Protein AF-A0AAJ0CDI3-F1 (afdb_monomer_lite)

Organism: NCBI:txid1105319

pLDDT: mean 79.25, std 22.56, range [26.0, 98.56]

Sequence (289 aa):
MAADKLDGICSMIQAVSGLSTPFSYRFEGTEKDTNLFARIIRGKLQPWRVWENDHHVAFLTPFANTPGFTVLVPRKHLSSDIFSIDQGPFAELMEAAHHVAGLLKRAFQTSQCGMIFEGFEIDYAHIKLIPIHSEEHTGDSNLSAGVRIKIAATFEETYQGYVTSLDGPLFKDFESLTRATRNIRRTYPAKSVKPPRSWTSPSSHALSVLQEPWYRHLFVVQDALFHISVTFFHRQLDYKHCFVPMTTDAVSSPMGLGSDCWNIAAKHTTRARISSRGHPSATLFIRVS

InterPro domains:
  IPR001310 Histidine triad (HIT) protein [PTHR46648] (22-143)
  IPR011146 HIT-like domain [PF01230] (50-116)
  IPR011146 HIT-like domain [PS51084] (36-143)
  IPR036265 HIT-like superfamily [G3DSA:3.30.428.10] (30-159)
  IPR036265 HIT-like superfamily [SSF54197] (32-136)

Structure (mmCIF, N/CA/C/O backbone):
data_AF-A0AAJ0CDI3-F1
#
_entry.id   AF-A0AAJ0CDI3-F1
#
loop_
_atom_site.group_PDB
_atom_site.id
_atom_site.type_symbol
_atom_site.label_atom_id
_atom_site.label_alt_id
_atom_site.label_comp_id
_atom_site.label_asym_id
_atom_site.label_entity_id
_atom_site.label_seq_id
_atom_site.pdbx_PDB_ins_code
_atom_site.Cartn_x
_atom_site.Cartn_y
_atom_site.Cartn_z
_atom_site.occupancy
_atom_site.B_iso_or_equiv
_atom_site.auth_seq_id
_atom_site.auth_comp_id
_atom_site.auth_asym_id
_atom_site.auth_atom_id
_atom_site.pdbx_PDB_model_num
ATOM 1 N N . MET A 1 1 ? -6.645 14.762 17.772 1.00 55.97 1 MET A N 1
ATOM 2 C CA . MET A 1 1 ? -8.066 14.340 17.741 1.00 55.97 1 MET A CA 1
ATOM 3 C C . MET A 1 1 ? -8.457 13.941 19.163 1.00 55.97 1 MET A C 1
ATOM 5 O O . MET A 1 1 ? -7.608 13.367 19.829 1.00 55.97 1 MET A O 1
ATOM 9 N N . ALA A 1 2 ? -9.650 14.283 19.666 1.00 66.31 2 ALA A N 1
ATOM 10 C CA . ALA A 1 2 ? -10.088 13.820 20.993 1.00 66.31 2 ALA A CA 1
ATOM 11 C C . ALA A 1 2 ? -10.256 12.286 21.001 1.00 66.31 2 ALA A C 1
ATOM 13 O O . ALA A 1 2 ? -10.671 11.734 19.980 1.00 66.31 2 ALA A O 1
ATOM 14 N N . ALA A 1 3 ? -9.936 11.614 22.114 1.00 63.41 3 ALA A N 1
ATOM 15 C CA . ALA A 1 3 ? -9.965 10.148 22.225 1.00 63.41 3 ALA A CA 1
ATOM 16 C C . ALA A 1 3 ? -11.341 9.550 21.869 1.00 63.41 3 ALA A C 1
ATOM 18 O O . ALA A 1 3 ? -11.409 8.618 21.073 1.00 63.41 3 ALA A O 1
ATOM 19 N N . ASP A 1 4 ? -12.429 10.184 22.319 1.00 65.56 4 ASP A N 1
ATOM 20 C CA . ASP A 1 4 ? -13.811 9.747 22.052 1.00 65.56 4 ASP A CA 1
ATOM 21 C C . ASP A 1 4 ? -14.138 9.663 20.552 1.00 65.56 4 ASP A C 1
ATOM 23 O O . ASP A 1 4 ? -14.892 8.804 20.094 1.00 65.56 4 ASP A O 1
ATOM 27 N N . LYS A 1 5 ? -13.526 10.540 19.745 1.00 84.94 5 LYS A N 1
ATOM 28 C CA . LYS A 1 5 ? -13.708 10.538 18.289 1.00 84.94 5 LYS A CA 1
ATOM 29 C C . LYS A 1 5 ? -12.994 9.351 17.632 1.00 84.94 5 LYS A C 1
ATOM 31 O O . LYS A 1 5 ? -13.445 8.878 16.592 1.00 84.94 5 LYS A O 1
ATOM 36 N N . LEU A 1 6 ? -11.904 8.864 18.226 1.00 89.00 6 LEU A N 1
ATOM 37 C CA . LEU A 1 6 ? -11.142 7.727 17.713 1.00 89.00 6 LEU A CA 1
ATOM 38 C C . LEU A 1 6 ? -11.856 6.398 17.995 1.00 89.00 6 LEU A C 1
ATOM 40 O O . LEU A 1 6 ? -11.922 5.552 17.105 1.00 89.00 6 LEU A O 1
ATOM 44 N N . ASP A 1 7 ? -12.462 6.250 19.176 1.00 91.38 7 ASP A N 1
ATOM 45 C CA . ASP A 1 7 ? -13.247 5.062 19.543 1.00 91.38 7 ASP A CA 1
ATOM 46 C C . ASP A 1 7 ? -14.496 4.902 18.663 1.00 91.38 7 ASP A C 1
ATOM 48 O O . ASP A 1 7 ? -14.793 3.798 18.193 1.00 91.38 7 ASP A O 1
ATOM 52 N N . GLY A 1 8 ? -15.185 6.008 18.359 1.00 93.62 8 GLY A N 1
ATOM 53 C CA . GLY A 1 8 ? -16.314 6.009 17.425 1.00 93.62 8 GLY A CA 1
ATOM 54 C C . GLY A 1 8 ? -15.911 5.577 16.011 1.00 93.62 8 GLY A C 1
ATOM 55 O O . GLY A 1 8 ? -16.569 4.728 15.409 1.00 93.62 8 GLY A O 1
ATOM 56 N N . ILE A 1 9 ? -14.788 6.096 15.501 1.00 94.69 9 ILE A N 1
ATOM 57 C CA . ILE A 1 9 ? -14.251 5.693 14.192 1.00 94.69 9 ILE A CA 1
ATOM 58 C C . ILE A 1 9 ? -13.838 4.214 14.197 1.00 94.69 9 ILE A C 1
ATOM 60 O O . ILE A 1 9 ? -14.138 3.492 13.247 1.00 94.69 9 ILE A O 1
ATOM 64 N N . CYS A 1 10 ? -13.173 3.755 15.259 1.00 95.19 10 CYS A N 1
ATOM 65 C CA . CYS A 1 10 ? -12.767 2.361 15.411 1.00 95.19 10 CYS A CA 1
ATOM 66 C C . CYS A 1 10 ? -13.983 1.428 15.336 1.00 95.19 10 CYS A C 1
ATOM 68 O O . CYS A 1 10 ? -14.010 0.517 14.509 1.00 95.19 10 CYS A O 1
ATOM 70 N N . SER A 1 11 ? -15.022 1.729 16.120 1.00 95.25 11 SER A N 1
ATOM 71 C CA . SER A 1 11 ? -16.267 0.953 16.174 1.00 95.25 11 SER A CA 1
ATOM 72 C C . SER A 1 11 ? -16.975 0.907 14.817 1.00 95.25 11 SER A C 1
ATOM 74 O O . SER A 1 11 ? -17.450 -0.143 14.388 1.00 95.25 11 SER A O 1
ATOM 76 N N . MET A 1 12 ? -16.999 2.032 14.098 1.00 95.62 12 MET A N 1
ATOM 77 C CA . MET A 1 12 ? -17.578 2.116 12.758 1.00 95.62 12 MET A CA 1
ATOM 78 C C . MET A 1 12 ? -16.848 1.213 11.752 1.00 95.62 12 MET A C 1
ATOM 80 O O . MET A 1 12 ? -17.493 0.493 10.992 1.00 95.62 12 MET A O 1
ATOM 84 N N . ILE A 1 13 ? -15.510 1.217 11.744 1.00 96.94 13 ILE A N 1
ATOM 85 C CA . ILE A 1 13 ? -14.739 0.364 10.825 1.00 96.94 13 ILE A CA 1
ATOM 86 C C . ILE A 1 13 ? -14.874 -1.114 11.225 1.00 96.94 13 ILE A C 1
ATOM 88 O O . ILE A 1 13 ? -15.034 -1.961 10.347 1.00 96.94 13 ILE A O 1
ATOM 92 N N . GLN A 1 14 ? -14.873 -1.424 12.527 1.00 97.00 14 GLN A N 1
ATOM 93 C CA . GLN A 1 14 ? -15.101 -2.778 13.048 1.00 97.00 14 GLN A CA 1
ATOM 94 C C . GLN A 1 14 ? -16.460 -3.347 12.619 1.00 97.00 14 GLN A C 1
ATOM 96 O O . GLN A 1 14 ? -16.540 -4.503 12.208 1.00 97.00 14 GLN A O 1
ATOM 101 N N . ALA A 1 15 ? -17.517 -2.528 12.628 1.00 96.69 15 ALA A N 1
ATOM 102 C CA . ALA A 1 15 ? -18.840 -2.941 12.159 1.00 96.69 15 ALA A CA 1
ATOM 103 C C . ALA A 1 15 ? -18.832 -3.371 10.679 1.00 96.69 15 ALA A C 1
ATOM 105 O O . ALA A 1 15 ? -19.545 -4.295 10.296 1.00 96.69 15 ALA A O 1
ATOM 106 N N . VAL A 1 16 ? -17.997 -2.737 9.849 1.00 96.38 16 VAL A N 1
ATOM 107 C CA . VAL A 1 16 ? -17.838 -3.082 8.426 1.00 96.38 16 VAL A CA 1
ATOM 108 C C . VAL A 1 16 ? -16.896 -4.270 8.215 1.00 96.38 16 VAL A C 1
ATOM 110 O O . VAL A 1 16 ? -17.068 -5.021 7.253 1.00 96.38 16 VAL A O 1
ATOM 113 N N . SER A 1 17 ? -15.889 -4.439 9.074 1.00 94.12 17 SER A N 1
ATOM 114 C CA . SER A 1 17 ? -14.945 -5.560 8.999 1.00 94.12 17 SER A CA 1
ATOM 115 C C . SER A 1 17 ? -15.473 -6.850 9.608 1.00 94.12 17 SER A C 1
ATOM 117 O O . SER A 1 17 ? -14.938 -7.914 9.306 1.00 94.12 17 SER A O 1
ATOM 119 N N . GLY A 1 18 ? -16.518 -6.766 10.432 1.00 94.44 18 GLY A N 1
ATOM 120 C CA . GLY A 1 18 ? -17.017 -7.893 11.213 1.00 94.44 18 GLY A CA 1
ATOM 121 C C . GLY A 1 18 ? -16.077 -8.288 12.354 1.00 94.44 18 GLY A C 1
ATOM 122 O O . GLY A 1 18 ? -16.240 -9.364 12.923 1.00 94.44 18 GLY A O 1
ATOM 123 N N . LEU A 1 19 ? -15.086 -7.451 12.686 1.00 94.62 19 LEU A N 1
ATOM 124 C CA . LEU A 1 19 ? -14.159 -7.723 13.776 1.00 94.62 19 LEU A CA 1
ATOM 125 C C . LEU A 1 19 ? -14.851 -7.495 15.125 1.00 94.62 19 LEU A C 1
ATOM 127 O O . LEU A 1 19 ? -15.259 -6.379 15.443 1.00 94.62 19 LEU A O 1
ATOM 131 N N . SER A 1 20 ? -14.907 -8.539 15.948 1.00 90.88 20 SER A N 1
ATOM 132 C CA . SER A 1 20 ? -15.379 -8.483 17.332 1.00 90.88 20 SER A CA 1
ATOM 133 C C . SER A 1 20 ? -14.329 -9.034 18.293 1.00 90.88 20 SER A C 1
ATOM 135 O O . SER A 1 20 ? -13.388 -9.717 17.892 1.00 90.88 20 SER A O 1
ATOM 137 N N . THR A 1 21 ? -14.482 -8.750 19.583 1.00 86.62 21 THR A N 1
ATOM 138 C CA . THR A 1 21 ? -13.639 -9.341 20.627 1.00 86.62 21 THR A CA 1
ATOM 139 C C . THR A 1 21 ? -13.975 -10.829 20.838 1.00 86.62 21 THR A C 1
ATOM 141 O O . THR A 1 21 ? -15.118 -11.232 20.606 1.00 86.62 21 THR A O 1
ATOM 144 N N . PRO A 1 22 ? -13.013 -11.660 21.293 1.00 90.38 22 PRO A N 1
ATOM 145 C CA . PRO A 1 22 ? -11.630 -11.319 21.649 1.00 90.38 22 PRO A CA 1
ATOM 146 C C . PRO A 1 22 ? -10.698 -11.181 20.432 1.00 90.38 22 PRO A C 1
ATOM 148 O O . PRO A 1 22 ? -10.812 -11.927 19.467 1.00 90.38 22 PRO A O 1
ATOM 151 N N . PHE A 1 23 ? -9.735 -10.257 20.504 1.00 93.12 23 PHE A N 1
ATOM 152 C CA . PHE A 1 23 ? -8.702 -10.095 19.472 1.00 93.12 23 PHE A CA 1
ATOM 153 C C . PHE A 1 23 ? -7.575 -11.122 19.627 1.00 93.12 23 PHE A C 1
ATOM 155 O O . PHE A 1 23 ? -7.203 -11.493 20.744 1.00 93.12 23 PHE A O 1
ATOM 162 N N . SER A 1 24 ? -6.950 -11.511 18.515 1.00 93.69 24 SER A N 1
ATOM 163 C CA . SER A 1 24 ? -5.740 -12.330 18.545 1.00 93.69 24 SER A CA 1
ATOM 164 C C . SER A 1 24 ? -4.502 -11.476 18.821 1.00 93.69 24 SER A C 1
ATOM 166 O O . SER A 1 24 ? -4.034 -10.712 17.967 1.00 93.69 24 SER A O 1
ATOM 168 N N . TYR A 1 25 ? -3.902 -11.658 19.996 1.00 94.69 25 TYR A N 1
ATOM 169 C CA . TYR A 1 25 ? -2.642 -11.013 20.389 1.00 94.69 25 TYR A CA 1
ATOM 170 C C . TYR A 1 25 ? -1.389 -11.820 20.006 1.00 94.69 25 TYR A C 1
ATOM 172 O O . TYR A 1 25 ? -0.296 -11.580 20.525 1.00 94.69 25 TYR A O 1
ATOM 180 N N . ARG A 1 26 ? -1.538 -12.784 19.084 1.00 95.56 26 ARG A N 1
ATOM 181 C CA . ARG A 1 26 ? -0.431 -13.579 18.542 1.00 95.56 26 ARG A CA 1
ATOM 182 C C . ARG A 1 26 ? 0.586 -12.676 17.842 1.00 95.56 26 ARG A C 1
ATOM 184 O O . ARG A 1 26 ? 0.236 -11.943 16.916 1.00 95.56 26 ARG A O 1
ATOM 191 N N . PHE A 1 27 ? 1.839 -12.793 18.262 1.00 96.50 27 PHE A N 1
ATOM 192 C CA . PHE A 1 27 ? 3.003 -12.139 17.676 1.00 96.50 27 PHE A CA 1
ATOM 193 C C . PHE A 1 27 ? 3.993 -13.210 17.214 1.00 96.50 27 PHE A C 1
ATOM 195 O O . PHE A 1 27 ? 4.259 -14.154 17.953 1.00 96.50 27 PHE A O 1
ATOM 202 N N . GLU A 1 28 ? 4.530 -13.070 16.005 1.00 94.69 28 GLU A N 1
ATOM 203 C CA . GLU A 1 28 ? 5.383 -14.078 15.353 1.00 94.69 28 GLU A CA 1
ATOM 204 C C . GLU A 1 28 ? 6.859 -13.660 15.339 1.00 94.69 28 GLU A C 1
ATOM 206 O O . GLU A 1 28 ? 7.583 -13.853 14.364 1.00 94.69 28 GLU A O 1
ATOM 211 N N . GLY A 1 29 ? 7.307 -13.036 16.422 1.00 89.88 29 GLY A N 1
ATOM 212 C CA . GLY A 1 29 ? 8.697 -12.647 16.629 1.00 89.88 29 GLY A CA 1
ATOM 213 C C . GLY A 1 29 ? 9.187 -13.048 18.015 1.00 89.88 29 GLY A C 1
ATOM 214 O O . GLY A 1 29 ? 8.563 -13.838 18.720 1.00 89.88 29 GLY A O 1
ATOM 215 N N . THR A 1 30 ? 10.313 -12.480 18.435 1.00 89.69 30 THR A N 1
ATOM 216 C CA . THR A 1 30 ? 10.876 -12.773 19.756 1.00 89.69 30 THR A CA 1
ATOM 217 C C . THR A 1 30 ? 10.062 -12.093 20.864 1.00 89.69 30 THR A C 1
ATOM 219 O O . THR A 1 30 ? 9.678 -10.928 20.762 1.00 89.69 30 THR A O 1
ATOM 222 N N . GLU A 1 31 ? 9.813 -12.782 21.979 1.00 86.94 31 GLU A N 1
ATOM 223 C CA . GLU A 1 31 ? 9.048 -12.200 23.100 1.00 86.94 31 GLU A CA 1
ATOM 224 C C . GLU A 1 31 ? 9.711 -10.953 23.710 1.00 86.94 31 GLU A C 1
ATOM 226 O O . GLU A 1 31 ? 9.033 -10.085 24.268 1.00 86.94 31 GLU A O 1
ATOM 231 N N . LYS A 1 32 ? 11.039 -10.857 23.568 1.00 91.88 32 LYS A N 1
ATOM 232 C CA . LYS A 1 32 ? 11.874 -9.745 24.039 1.00 91.88 32 LYS A CA 1
ATOM 233 C C . LYS A 1 32 ? 11.846 -8.521 23.124 1.00 91.88 32 LYS A C 1
ATOM 235 O O . LYS A 1 32 ? 12.394 -7.495 23.509 1.00 91.88 32 LYS A O 1
ATOM 240 N N . ASP A 1 33 ? 11.233 -8.610 21.947 1.00 94.31 33 ASP A N 1
ATOM 241 C CA . ASP A 1 33 ? 11.145 -7.488 21.019 1.00 94.31 33 ASP A CA 1
ATOM 242 C C . ASP A 1 33 ? 10.416 -6.303 21.672 1.00 94.31 33 ASP A C 1
ATOM 244 O O . ASP A 1 33 ? 9.243 -6.411 22.037 1.00 94.31 33 ASP A O 1
ATOM 248 N N . THR A 1 34 ? 11.105 -5.177 21.842 1.00 94.94 34 THR A N 1
ATOM 249 C CA . THR A 1 34 ? 10.582 -3.964 22.484 1.00 94.94 34 THR A CA 1
ATOM 250 C C . THR A 1 34 ? 9.967 -2.968 21.498 1.00 94.94 34 THR A C 1
ATOM 252 O O . THR A 1 34 ? 9.451 -1.939 21.946 1.00 94.94 34 THR A O 1
ATOM 255 N N . ASN A 1 35 ? 9.957 -3.277 20.194 1.00 96.31 35 ASN A N 1
ATOM 256 C CA . ASN A 1 35 ? 9.405 -2.424 19.145 1.00 96.31 35 ASN A CA 1
ATOM 257 C C . ASN A 1 35 ? 7.943 -2.029 19.437 1.00 96.31 35 ASN A C 1
ATOM 259 O O . ASN A 1 35 ? 7.156 -2.806 19.999 1.00 96.31 35 ASN A O 1
ATOM 263 N N . LEU A 1 36 ? 7.577 -0.802 19.054 1.00 95.12 36 LEU A N 1
ATOM 264 C CA . LEU A 1 36 ? 6.247 -0.239 19.279 1.00 95.12 36 LEU A CA 1
ATOM 265 C C . LEU A 1 36 ? 5.136 -1.143 18.723 1.00 95.12 36 LEU A C 1
ATOM 267 O O . LEU A 1 36 ? 4.199 -1.473 19.454 1.00 95.12 36 LEU A O 1
ATOM 271 N N . PHE A 1 37 ? 5.252 -1.594 17.471 1.00 96.06 37 PHE A N 1
ATOM 272 C CA . PHE A 1 37 ? 4.224 -2.427 16.844 1.00 96.06 37 PHE A CA 1
ATOM 273 C C . PHE A 1 37 ? 4.181 -3.827 17.447 1.00 96.06 37 PHE A C 1
ATOM 275 O O . PHE A 1 37 ? 3.093 -4.327 17.721 1.00 96.06 37 PHE A O 1
ATOM 282 N N . ALA A 1 38 ? 5.326 -4.416 17.802 1.00 96.75 38 ALA A N 1
ATOM 283 C CA . ALA A 1 38 ? 5.354 -5.683 18.535 1.00 96.75 38 ALA A CA 1
ATOM 284 C C . ALA A 1 38 ? 4.594 -5.590 19.875 1.00 96.75 38 ALA A C 1
ATOM 286 O O . ALA A 1 38 ? 3.879 -6.509 20.282 1.00 96.75 38 ALA A O 1
ATOM 287 N N . ARG A 1 39 ? 4.717 -4.467 20.598 1.00 96.38 39 ARG A N 1
ATOM 288 C CA . ARG A 1 39 ? 3.958 -4.212 21.838 1.00 96.38 39 ARG A CA 1
ATOM 289 C C . ARG A 1 39 ? 2.458 -4.035 21.582 1.00 96.38 39 ARG A C 1
ATOM 291 O O . ARG A 1 39 ? 1.678 -4.576 22.363 1.00 96.38 39 ARG A O 1
ATOM 298 N N . ILE A 1 40 ? 2.067 -3.351 20.506 1.00 95.62 40 ILE A N 1
ATOM 299 C CA . ILE A 1 40 ? 0.660 -3.196 20.091 1.00 95.62 40 ILE A CA 1
ATOM 300 C C . ILE A 1 40 ? 0.049 -4.551 19.700 1.00 95.62 40 ILE A C 1
ATOM 302 O O . ILE A 1 40 ? -1.029 -4.900 20.179 1.00 95.62 40 ILE A O 1
ATOM 306 N N . ILE A 1 41 ? 0.751 -5.358 18.896 1.00 96.69 41 ILE A N 1
ATOM 307 C CA . ILE A 1 41 ? 0.283 -6.680 18.448 1.00 96.69 41 ILE A CA 1
ATOM 308 C C . ILE A 1 41 ? 0.035 -7.605 19.642 1.00 96.69 41 ILE A C 1
ATOM 310 O O . ILE A 1 41 ? -0.975 -8.302 19.651 1.00 96.69 41 ILE A O 1
ATOM 314 N N . ARG A 1 42 ? 0.895 -7.556 20.670 1.00 95.81 42 ARG A N 1
ATOM 315 C CA . ARG A 1 42 ? 0.756 -8.332 21.919 1.00 95.81 42 ARG A CA 1
ATOM 316 C C . ARG A 1 42 ? -0.227 -7.738 22.935 1.00 95.81 42 ARG A C 1
ATOM 318 O O . ARG A 1 42 ? -0.323 -8.257 24.041 1.00 95.81 42 ARG A O 1
ATOM 325 N N . GLY A 1 43 ? -0.895 -6.627 22.621 1.00 93.62 43 GLY A N 1
ATOM 326 C CA . GLY A 1 43 ? -1.860 -5.995 23.528 1.00 93.62 43 GLY A CA 1
ATOM 327 C C . GLY A 1 43 ? -1.242 -5.296 24.744 1.00 93.62 43 GLY A C 1
ATOM 328 O O . GLY A 1 43 ? -1.955 -4.973 25.686 1.00 93.62 43 GLY A O 1
ATOM 329 N N . LYS A 1 44 ? 0.074 -5.026 24.739 1.00 93.06 44 LYS A N 1
ATOM 330 C CA . LYS A 1 44 ? 0.752 -4.261 25.809 1.00 93.06 44 LYS A CA 1
ATOM 331 C C . LYS A 1 44 ? 0.458 -2.756 25.744 1.00 93.06 44 LYS A C 1
ATOM 333 O O . LYS A 1 44 ? 0.815 -2.021 26.658 1.00 93.06 44 LYS A O 1
ATOM 338 N N . LEU A 1 45 ? -0.106 -2.296 24.631 1.00 90.44 45 LEU A N 1
ATOM 339 C CA . LEU A 1 45 ? -0.555 -0.930 24.380 1.00 90.44 45 LEU A CA 1
ATOM 340 C C . LEU A 1 45 ? -1.963 -1.008 23.792 1.00 90.44 45 LEU A C 1
ATOM 342 O O . LEU A 1 45 ? -2.254 -1.970 23.079 1.00 90.44 45 LEU A O 1
ATOM 346 N N . GLN A 1 46 ? -2.809 -0.017 24.083 1.00 83.69 46 GLN A N 1
ATOM 347 C CA . GLN A 1 46 ? -4.190 0.029 23.598 1.00 83.69 46 GLN A CA 1
ATOM 348 C C . GLN A 1 46 ? -4.215 0.003 22.061 1.00 83.69 46 GLN A C 1
ATOM 350 O O . GLN A 1 46 ? -3.703 0.932 21.432 1.00 83.69 46 GLN A O 1
ATOM 355 N N . PRO A 1 47 ? -4.793 -1.040 21.440 1.00 79.00 47 PRO A N 1
ATOM 356 C CA . PRO A 1 47 ? -4.906 -1.096 19.998 1.00 79.00 47 PRO A CA 1
ATOM 357 C C . PRO A 1 47 ? -6.312 -0.657 19.580 1.00 79.00 47 PRO A C 1
ATOM 359 O O . PRO A 1 47 ? -7.287 -1.354 19.861 1.00 79.00 47 PRO A O 1
ATOM 362 N N . TRP A 1 48 ? -6.431 0.440 18.828 1.00 94.12 48 TRP A N 1
ATOM 363 C CA . TRP A 1 48 ? -7.644 0.735 18.048 1.00 94.12 48 TRP A CA 1
ATOM 364 C C . TRP A 1 48 ? -7.708 -0.183 16.823 1.00 94.12 48 TRP A C 1
ATOM 366 O O . TRP A 1 48 ? -7.592 0.264 15.683 1.00 94.12 48 TRP A O 1
ATOM 376 N N . ARG A 1 49 ? -7.769 -1.495 17.072 1.00 95.81 49 ARG A N 1
ATOM 377 C CA . ARG A 1 49 ? -7.698 -2.540 16.050 1.00 95.81 49 ARG A CA 1
ATOM 378 C C . ARG A 1 49 ? -8.979 -2.544 15.230 1.00 95.81 49 ARG A C 1
ATOM 380 O O . ARG A 1 49 ? -10.062 -2.642 15.789 1.00 95.81 49 ARG A O 1
ATOM 387 N N . VAL A 1 50 ? -8.852 -2.473 13.913 1.00 97.50 50 VAL A N 1
ATOM 388 C CA . VAL A 1 50 ? -9.997 -2.392 12.991 1.00 97.50 50 VAL A CA 1
ATOM 389 C C . VAL A 1 50 ? -10.153 -3.638 12.128 1.00 97.50 50 VAL A C 1
ATOM 391 O O . VAL A 1 50 ? -11.247 -3.918 11.639 1.00 97.50 50 VAL A O 1
ATOM 394 N N . TRP A 1 51 ? -9.073 -4.397 11.952 1.00 98.25 51 TRP A N 1
ATOM 395 C CA . TRP A 1 51 ? -9.063 -5.648 11.204 1.00 98.25 51 TRP A CA 1
ATOM 396 C C 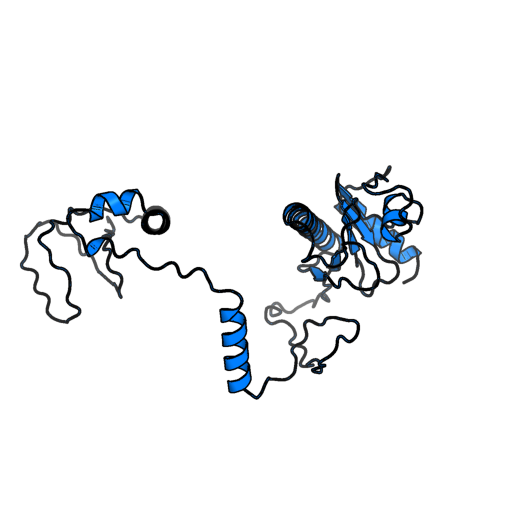. TRP A 1 51 ? -7.859 -6.505 11.613 1.00 98.25 51 TRP A C 1
ATOM 398 O O . TRP A 1 51 ? -6.816 -5.980 12.013 1.00 98.25 51 TRP A O 1
ATOM 408 N N . GLU A 1 52 ? -7.990 -7.822 11.502 1.00 97.62 52 GLU A N 1
ATOM 409 C CA . GLU A 1 52 ? -6.891 -8.770 11.662 1.00 97.62 52 GLU A CA 1
ATOM 410 C C . GLU A 1 52 ? -7.122 -10.022 10.816 1.00 97.62 52 GLU A C 1
ATOM 412 O O . GLU A 1 52 ? -8.256 -10.371 10.495 1.00 97.62 52 GLU A O 1
ATOM 417 N N . ASN A 1 53 ? -6.032 -10.718 10.512 1.00 96.69 53 ASN A N 1
ATOM 418 C CA . ASN A 1 53 ? -6.058 -12.107 10.072 1.00 96.69 53 ASN A CA 1
ATOM 419 C C . ASN A 1 53 ? -4.924 -12.890 10.762 1.00 96.69 53 ASN A C 1
ATOM 421 O O . ASN A 1 53 ? -4.321 -12.415 11.738 1.00 96.69 53 ASN A O 1
ATOM 425 N N . ASP A 1 54 ? -4.625 -14.086 10.257 1.00 95.88 54 ASP A N 1
ATOM 426 C CA . ASP A 1 54 ? -3.600 -14.971 10.819 1.00 95.88 54 ASP A CA 1
ATOM 427 C C . ASP A 1 54 ? -2.191 -14.370 10.809 1.00 95.88 54 ASP A C 1
ATOM 429 O O . ASP A 1 54 ? -1.404 -14.682 11.700 1.00 95.88 54 ASP A O 1
ATOM 433 N N . HIS A 1 55 ? -1.893 -13.461 9.874 1.00 97.31 55 HIS A N 1
ATOM 434 C CA . HIS A 1 55 ? -0.545 -12.930 9.642 1.00 97.31 55 HIS A CA 1
ATOM 435 C C . HIS A 1 55 ? -0.426 -11.411 9.801 1.00 97.31 55 HIS A C 1
ATOM 437 O O . HIS A 1 55 ? 0.688 -10.907 9.889 1.00 97.31 55 HIS A O 1
ATOM 443 N N . HIS A 1 56 ? -1.532 -10.671 9.882 1.00 98.38 56 HIS A N 1
ATOM 444 C CA . HIS A 1 56 ? -1.550 -9.211 9.824 1.00 98.38 56 HIS A CA 1
ATOM 445 C C . HIS A 1 56 ? -2.553 -8.598 10.800 1.00 98.38 56 HIS A C 1
ATOM 447 O O . HIS A 1 56 ? -3.548 -9.210 11.195 1.00 98.38 56 HIS A O 1
ATOM 453 N N . VAL A 1 57 ? -2.285 -7.348 11.170 1.00 98.19 57 VAL A N 1
ATOM 454 C CA . VAL A 1 57 ? -3.121 -6.539 12.055 1.00 98.19 57 VAL A CA 1
ATOM 455 C C . VAL A 1 57 ? -3.204 -5.119 11.506 1.00 98.19 57 VAL A C 1
ATOM 457 O O . VAL A 1 57 ? -2.181 -4.520 11.186 1.00 98.19 57 VAL A O 1
ATOM 460 N N . ALA A 1 58 ? -4.410 -4.556 11.455 1.00 98.25 58 ALA A N 1
ATOM 461 C CA . ALA A 1 58 ? -4.644 -3.154 11.130 1.00 98.25 58 ALA A CA 1
ATOM 462 C C . ALA A 1 58 ? -5.249 -2.409 12.326 1.00 98.25 58 ALA A C 1
ATOM 464 O O . ALA A 1 58 ? -6.189 -2.892 12.964 1.00 98.25 58 ALA A O 1
ATOM 465 N N . PHE A 1 59 ? -4.732 -1.220 12.625 1.00 97.50 59 PHE A N 1
ATOM 466 C CA . PHE A 1 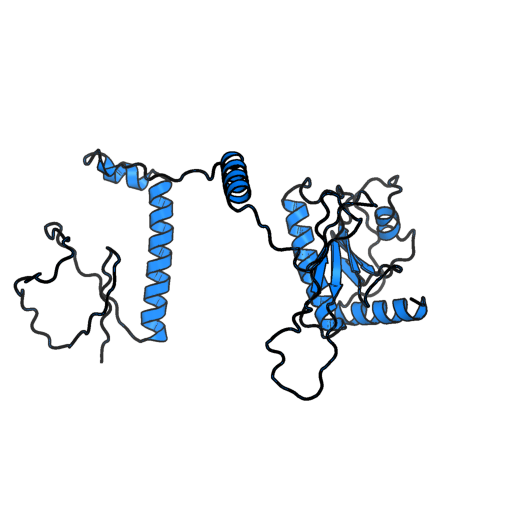59 ? -5.202 -0.381 13.728 1.00 97.50 59 PHE A CA 1
ATOM 467 C C . PHE A 1 59 ? -5.106 1.112 13.399 1.00 97.50 59 PHE A C 1
ATOM 469 O O . PHE A 1 59 ? -4.306 1.530 12.565 1.00 97.50 59 PHE A O 1
ATOM 476 N N . LEU A 1 60 ? -5.918 1.929 14.065 1.00 96.56 60 LEU A N 1
ATOM 477 C CA . LEU A 1 60 ? -5.871 3.383 13.921 1.00 96.56 60 LEU A CA 1
ATOM 478 C C . LEU A 1 60 ? -4.691 3.979 14.691 1.00 96.56 60 LEU A C 1
ATOM 480 O O . LEU A 1 60 ? -4.337 3.517 15.777 1.00 96.56 60 LEU A O 1
ATOM 484 N N . THR A 1 61 ? -4.117 5.048 14.141 1.00 91.50 61 THR A N 1
ATOM 485 C CA . THR A 1 61 ? -3.119 5.868 14.838 1.00 91.50 61 THR A CA 1
ATOM 486 C C . THR A 1 61 ? -3.786 7.057 15.542 1.00 91.50 61 THR A C 1
ATOM 488 O O . THR A 1 61 ? -4.645 7.713 14.947 1.00 91.50 61 THR A O 1
ATOM 491 N N . PRO A 1 62 ? -3.387 7.407 16.781 1.00 89.81 62 PRO A N 1
ATOM 492 C CA . PRO A 1 62 ? -3.864 8.624 17.440 1.00 89.81 62 PRO A CA 1
ATOM 493 C C . PRO A 1 62 ? -3.310 9.911 16.798 1.00 89.81 62 PRO A C 1
ATOM 495 O O . PRO A 1 62 ? -3.867 10.990 17.000 1.00 89.81 62 PRO A O 1
ATOM 498 N N . PHE A 1 63 ? -2.251 9.803 15.988 1.00 87.56 63 PHE A N 1
ATOM 499 C CA . PHE A 1 63 ? -1.610 10.911 15.268 1.00 87.56 63 PHE A CA 1
ATOM 500 C C . PHE A 1 63 ? -2.126 11.050 13.825 1.00 87.56 63 PHE A C 1
ATOM 502 O O . PHE A 1 63 ? -1.400 11.452 12.920 1.00 87.56 63 PHE A O 1
ATOM 509 N N . ALA A 1 64 ? -3.384 10.673 13.588 1.00 87.81 64 ALA A N 1
ATOM 510 C CA . ALA A 1 64 ? -4.002 10.697 12.269 1.00 87.81 64 ALA A CA 1
ATOM 511 C C . ALA A 1 64 ? -4.173 12.130 11.735 1.00 87.81 64 ALA A C 1
ATOM 513 O O . ALA A 1 64 ? -4.790 12.972 12.391 1.00 87.81 64 ALA A O 1
ATOM 514 N N . ASN A 1 65 ? -3.712 12.381 10.505 1.00 87.56 65 ASN A N 1
ATOM 515 C CA . ASN A 1 65 ? -4.005 13.626 9.781 1.00 87.56 65 ASN A CA 1
ATOM 516 C C . ASN A 1 65 ? -5.403 13.626 9.124 1.00 87.56 65 ASN A C 1
ATOM 518 O O . ASN A 1 65 ? -5.895 14.677 8.729 1.00 87.56 65 ASN A O 1
ATOM 522 N N . THR A 1 66 ? -6.044 12.457 9.031 1.00 90.06 66 THR A N 1
ATOM 523 C CA . THR A 1 66 ? -7.305 12.230 8.317 1.00 90.06 66 THR A CA 1
ATOM 524 C C . THR A 1 66 ? -8.134 11.169 9.056 1.00 90.06 66 THR A C 1
ATOM 526 O O . THR A 1 66 ? -7.553 10.202 9.558 1.00 90.06 66 THR A O 1
ATOM 529 N N . PRO A 1 67 ? -9.476 11.282 9.144 1.00 93.25 67 PRO A N 1
ATOM 530 C CA . PRO A 1 67 ? -10.310 10.222 9.712 1.00 93.25 67 PRO A CA 1
ATOM 531 C C . PRO A 1 67 ? -10.076 8.874 9.018 1.00 93.25 67 PRO A C 1
ATOM 533 O O . PRO A 1 67 ? -10.067 8.794 7.790 1.00 93.25 67 PRO A O 1
ATOM 536 N N . GLY A 1 68 ? -9.878 7.816 9.808 1.00 94.94 68 GLY A N 1
ATOM 537 C CA . GLY A 1 68 ? -9.635 6.468 9.287 1.00 94.94 68 GLY A CA 1
ATOM 538 C C . GLY A 1 68 ? -8.194 6.167 8.883 1.00 94.94 68 GLY A C 1
ATOM 539 O O . GLY A 1 68 ? -7.952 5.098 8.324 1.00 94.94 68 GLY A O 1
ATOM 540 N N . PHE A 1 69 ? -7.240 7.061 9.170 1.00 96.38 69 PHE A N 1
ATOM 541 C CA . PHE A 1 69 ? -5.818 6.762 9.001 1.00 96.38 69 PHE A CA 1
ATOM 542 C C . PHE A 1 69 ? -5.465 5.482 9.766 1.00 96.38 69 PHE A C 1
ATOM 544 O O . PHE A 1 69 ? -5.476 5.441 11.000 1.00 96.38 69 PHE A O 1
ATOM 551 N N . THR A 1 70 ? -5.119 4.449 9.007 1.00 97.69 70 THR A N 1
ATOM 552 C CA . THR A 1 70 ? -4.895 3.099 9.514 1.00 97.69 70 THR A CA 1
ATOM 553 C C . THR A 1 70 ? -3.463 2.670 9.241 1.00 97.69 70 THR A C 1
ATOM 555 O O . THR A 1 70 ? -2.937 2.879 8.149 1.00 97.69 70 THR A O 1
ATOM 558 N N . VAL A 1 71 ? -2.837 2.053 10.237 1.00 97.25 71 VAL A N 1
ATOM 559 C CA . VAL A 1 71 ? -1.534 1.402 10.126 1.00 97.25 71 VAL A CA 1
ATOM 560 C C . VAL A 1 71 ? -1.769 -0.104 10.045 1.00 97.25 71 VAL A C 1
ATOM 562 O O . VAL A 1 71 ? -2.386 -0.687 10.937 1.00 97.25 71 VAL A O 1
ATOM 565 N N . LEU A 1 72 ? -1.307 -0.723 8.962 1.00 98.25 72 LEU A N 1
ATOM 566 C CA . LEU A 1 72 ? -1.337 -2.168 8.742 1.00 98.25 72 LEU A CA 1
ATOM 567 C C . LEU A 1 72 ? 0.076 -2.728 8.903 1.00 98.25 72 LEU A C 1
ATOM 569 O O . LEU A 1 72 ? 1.012 -2.229 8.280 1.00 98.25 72 LEU A O 1
ATOM 573 N N . VAL A 1 73 ? 0.215 -3.771 9.717 1.00 97.81 73 VAL A N 1
ATOM 574 C CA . VAL A 1 73 ? 1.494 -4.420 10.026 1.00 97.81 73 VAL A CA 1
ATOM 575 C C . VAL A 1 73 ? 1.373 -5.946 9.931 1.00 97.81 73 VAL A C 1
ATOM 577 O O . VAL A 1 73 ? 0.305 -6.489 10.239 1.00 97.81 73 VAL A O 1
ATOM 580 N N . PRO A 1 74 ? 2.442 -6.665 9.548 1.00 97.88 74 PRO A N 1
ATOM 581 C CA . PRO A 1 74 ? 2.537 -8.100 9.776 1.00 97.88 74 PRO A CA 1
ATOM 582 C C . PRO A 1 74 ? 2.630 -8.401 11.280 1.00 97.88 74 PRO A C 1
ATOM 584 O O . PRO A 1 74 ? 2.985 -7.549 12.088 1.00 97.88 74 PRO A O 1
ATOM 587 N N . ARG A 1 75 ? 2.312 -9.634 11.676 1.00 97.75 75 ARG A N 1
ATOM 588 C CA . ARG A 1 75 ? 2.506 -10.140 13.047 1.00 97.75 75 ARG A CA 1
ATOM 589 C C . ARG A 1 75 ? 3.955 -10.513 13.324 1.00 97.75 75 ARG A C 1
ATOM 591 O O . ARG A 1 75 ? 4.354 -10.581 14.487 1.00 97.75 75 ARG A O 1
ATOM 598 N N . LYS A 1 76 ? 4.721 -10.782 12.270 1.00 97.06 76 LYS A N 1
ATOM 599 C CA . LYS A 1 76 ? 6.161 -11.021 12.307 1.00 97.06 76 LYS A CA 1
ATOM 600 C C . LYS A 1 76 ? 6.897 -9.699 12.143 1.00 97.06 76 LYS A C 1
ATOM 602 O O . LYS A 1 76 ? 6.567 -8.915 11.262 1.00 97.06 76 LYS A O 1
ATOM 607 N N . HIS A 1 77 ? 7.933 -9.484 12.947 1.00 97.25 77 HIS A N 1
ATOM 608 C CA . HIS A 1 77 ? 8.828 -8.347 12.755 1.00 97.25 77 HIS A CA 1
ATOM 609 C C . HIS A 1 77 ? 9.629 -8.529 11.458 1.00 97.25 77 HIS A C 1
ATOM 611 O O . HIS A 1 77 ? 10.440 -9.450 11.348 1.00 97.25 77 HIS A O 1
ATOM 617 N N . LEU A 1 78 ? 9.385 -7.651 10.489 1.00 96.69 78 LEU A N 1
ATOM 618 C CA . LEU A 1 78 ? 10.123 -7.527 9.230 1.00 96.69 78 LEU A CA 1
ATOM 619 C C . LEU A 1 78 ? 10.700 -6.109 9.131 1.00 96.69 78 LEU A C 1
ATOM 621 O O . LEU A 1 78 ? 10.166 -5.214 9.779 1.00 96.69 78 LEU A O 1
ATOM 625 N N . SER A 1 79 ? 11.750 -5.899 8.334 1.00 96.38 79 SER A N 1
ATOM 626 C CA . SER A 1 79 ? 12.387 -4.578 8.195 1.00 96.38 79 SER A CA 1
ATOM 627 C C . SER A 1 79 ? 11.409 -3.506 7.695 1.00 96.38 79 SER A C 1
ATOM 629 O O . SER A 1 79 ? 10.505 -3.806 6.911 1.00 96.38 79 SER A O 1
ATOM 631 N N . SER A 1 80 ? 11.593 -2.254 8.126 1.00 95.69 80 SER A N 1
ATOM 632 C CA . SER A 1 80 ? 10.843 -1.117 7.573 1.00 95.69 80 SER A CA 1
ATOM 633 C C . SER A 1 80 ? 11.178 -0.806 6.115 1.00 95.69 80 SER A C 1
ATOM 635 O O . SER A 1 80 ? 10.343 -0.213 5.428 1.00 95.69 80 SER A O 1
ATOM 637 N N . ASP A 1 81 ? 12.344 -1.233 5.616 1.00 95.75 81 ASP A N 1
ATOM 638 C CA . ASP A 1 81 ? 12.642 -1.204 4.185 1.00 95.75 81 ASP A CA 1
ATOM 639 C C . ASP A 1 81 ? 11.867 -2.322 3.477 1.00 95.75 81 ASP A C 1
ATOM 641 O O . ASP A 1 81 ? 12.334 -3.455 3.323 1.00 95.75 81 ASP A O 1
ATOM 645 N N . ILE A 1 82 ? 10.652 -1.990 3.039 1.00 94.69 82 ILE A N 1
ATOM 646 C CA . ILE A 1 82 ? 9.724 -2.951 2.443 1.00 94.69 82 ILE A CA 1
ATOM 647 C C . ILE A 1 82 ? 10.224 -3.557 1.125 1.00 94.69 82 ILE A C 1
ATOM 649 O O . ILE A 1 82 ? 9.721 -4.588 0.689 1.00 94.69 82 ILE A O 1
ATOM 653 N N . PHE A 1 83 ? 11.202 -2.943 0.463 1.00 94.06 83 PHE A N 1
ATOM 654 C CA . PHE A 1 83 ? 11.756 -3.494 -0.773 1.00 94.06 83 PHE A CA 1
ATOM 655 C C . PHE A 1 83 ? 12.920 -4.456 -0.511 1.00 94.06 83 PHE A C 1
ATOM 657 O O . PHE A 1 83 ? 13.365 -5.134 -1.436 1.00 94.06 83 PHE A O 1
ATOM 664 N N . SER A 1 84 ? 13.379 -4.551 0.742 1.00 94.75 84 SER A N 1
ATOM 665 C CA . SER A 1 84 ? 14.405 -5.501 1.183 1.00 94.75 84 SER A CA 1
ATOM 666 C C . SER A 1 84 ? 13.846 -6.831 1.704 1.00 94.75 84 SER A C 1
ATOM 668 O O . SER A 1 84 ? 14.604 -7.789 1.853 1.00 94.75 84 SER A O 1
ATOM 670 N N . ILE A 1 85 ? 12.540 -6.908 1.989 1.00 96.06 85 ILE A N 1
ATOM 671 C CA . ILE A 1 85 ? 11.907 -8.129 2.507 1.00 96.06 85 ILE A CA 1
ATOM 672 C C . ILE A 1 85 ? 11.643 -9.154 1.392 1.00 96.06 85 ILE A C 1
ATOM 674 O O . ILE A 1 85 ? 11.586 -8.825 0.207 1.00 96.06 85 ILE A O 1
ATOM 678 N N . ASP A 1 86 ? 11.441 -10.413 1.783 1.00 97.19 86 ASP A N 1
ATOM 679 C CA . ASP A 1 86 ? 11.158 -11.504 0.848 1.00 97.19 86 ASP A CA 1
ATOM 680 C C . ASP A 1 86 ? 9.850 -11.286 0.057 1.00 97.19 86 ASP A C 1
ATOM 682 O O . ASP A 1 86 ? 8.862 -10.752 0.569 1.00 97.19 86 ASP A O 1
ATOM 686 N N . GLN A 1 87 ? 9.807 -11.789 -1.184 1.00 95.50 87 GLN A N 1
ATOM 687 C CA . GLN A 1 87 ? 8.666 -11.606 -2.098 1.00 95.50 87 GLN A CA 1
ATOM 688 C C . GLN A 1 87 ? 7.337 -12.160 -1.561 1.00 95.50 87 GLN A C 1
ATOM 690 O O . GLN A 1 87 ? 6.292 -11.568 -1.816 1.00 95.50 87 GLN A O 1
ATOM 695 N N . GLY A 1 88 ? 7.367 -13.284 -0.837 1.00 97.56 88 GLY A N 1
ATOM 696 C CA . GLY A 1 88 ? 6.165 -13.900 -0.260 1.00 97.56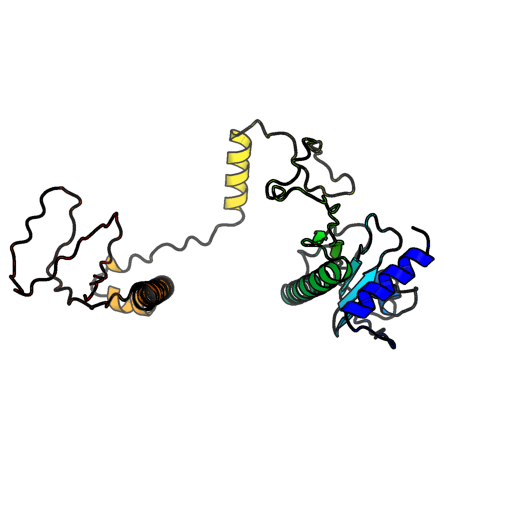 88 GLY A CA 1
ATOM 697 C C . GLY A 1 88 ? 5.492 -12.990 0.776 1.00 97.56 88 GLY A C 1
ATOM 698 O O . GLY A 1 88 ? 4.378 -12.530 0.529 1.00 97.56 88 GLY A O 1
ATOM 699 N N . PRO A 1 89 ? 6.184 -12.643 1.878 1.00 96.38 89 PRO A N 1
ATOM 700 C CA . PRO A 1 89 ? 5.684 -11.688 2.866 1.00 96.38 89 PRO A CA 1
ATOM 701 C C . PRO A 1 89 ? 5.274 -10.335 2.271 1.00 96.38 89 PRO A C 1
ATOM 703 O O . PRO A 1 89 ? 4.271 -9.759 2.691 1.00 96.38 89 PRO A O 1
ATOM 706 N N . PHE A 1 90 ? 6.010 -9.833 1.272 1.00 97.62 90 PHE A N 1
ATOM 707 C CA . PHE A 1 90 ? 5.630 -8.614 0.558 1.00 97.62 90 PHE A CA 1
ATOM 708 C C . PHE A 1 90 ? 4.265 -8.752 -0.138 1.00 97.62 90 PHE A C 1
ATOM 710 O O . PHE A 1 90 ? 3.408 -7.878 -0.002 1.00 97.62 90 PHE A O 1
ATOM 717 N N . ALA A 1 91 ? 4.044 -9.850 -0.867 1.00 97.94 91 ALA A N 1
ATOM 718 C CA . ALA A 1 91 ? 2.793 -10.097 -1.578 1.00 97.94 91 ALA A CA 1
ATOM 719 C C . ALA A 1 91 ? 1.599 -10.239 -0.618 1.00 97.94 91 ALA A C 1
ATOM 721 O O . ALA A 1 91 ? 0.564 -9.611 -0.842 1.00 97.94 91 ALA A O 1
ATOM 722 N N . GLU A 1 92 ? 1.760 -10.989 0.476 1.00 98.00 92 GLU A N 1
ATOM 723 C CA . GLU A 1 92 ? 0.717 -11.157 1.499 1.00 98.00 92 GLU A CA 1
ATOM 724 C C . GLU A 1 92 ? 0.348 -9.826 2.170 1.00 98.00 92 GLU A C 1
ATOM 726 O O . GLU A 1 92 ? -0.833 -9.527 2.373 1.00 98.00 92 GLU A O 1
ATOM 731 N N . LEU A 1 93 ? 1.346 -8.984 2.460 1.00 98.00 93 LEU A N 1
ATOM 732 C CA . LEU A 1 93 ? 1.117 -7.657 3.024 1.00 98.00 93 LEU A CA 1
ATOM 733 C C . LEU A 1 93 ? 0.338 -6.757 2.049 1.00 98.00 93 LEU A C 1
ATOM 735 O O . LEU A 1 93 ? -0.521 -5.979 2.473 1.00 98.00 93 LEU A O 1
ATOM 739 N N . MET A 1 94 ? 0.594 -6.875 0.743 1.00 98.38 94 MET A N 1
ATOM 740 C CA . MET A 1 94 ? -0.137 -6.128 -0.285 1.00 98.38 94 MET A CA 1
ATOM 741 C C . MET A 1 94 ? -1.574 -6.600 -0.473 1.00 98.38 94 MET A C 1
ATOM 743 O O . MET A 1 94 ? -2.472 -5.773 -0.650 1.00 98.38 94 MET A O 1
ATOM 747 N N . GLU A 1 95 ? -1.820 -7.901 -0.360 1.00 98.44 95 GLU A N 1
ATOM 748 C CA . GLU A 1 95 ? -3.175 -8.447 -0.345 1.00 98.44 95 GLU A CA 1
ATOM 749 C C . GLU A 1 95 ? -3.967 -7.950 0.876 1.00 98.44 95 GLU A C 1
ATOM 751 O O . GLU A 1 95 ? -5.095 -7.462 0.736 1.00 98.44 95 GLU A O 1
ATOM 756 N N . ALA A 1 96 ? -3.348 -7.970 2.061 1.00 98.56 96 ALA A N 1
ATOM 757 C CA . ALA A 1 96 ? -3.939 -7.416 3.276 1.00 98.56 96 ALA A CA 1
ATOM 758 C C . ALA A 1 96 ? -4.245 -5.914 3.127 1.00 98.56 96 ALA A C 1
ATOM 760 O O . ALA A 1 96 ? -5.329 -5.459 3.499 1.00 98.56 96 ALA A O 1
ATOM 761 N N . ALA A 1 97 ? -3.338 -5.142 2.519 1.00 98.56 97 ALA A N 1
ATOM 762 C CA . ALA A 1 97 ? -3.539 -3.716 2.269 1.00 98.56 97 ALA A CA 1
ATOM 763 C C . ALA A 1 97 ? -4.732 -3.453 1.347 1.00 98.56 97 ALA A C 1
ATOM 765 O O . ALA A 1 97 ? -5.564 -2.593 1.643 1.00 98.56 97 ALA A O 1
ATOM 766 N N . HIS A 1 98 ? -4.857 -4.226 0.265 1.00 98.44 98 HIS A N 1
ATOM 767 C CA . HIS A 1 98 ? -5.996 -4.146 -0.644 1.00 98.44 98 HIS A CA 1
ATOM 768 C C . HIS A 1 98 ? -7.320 -4.443 0.080 1.00 98.44 98 HIS A C 1
ATOM 770 O O . HIS A 1 98 ? -8.304 -3.713 -0.089 1.00 98.44 98 HIS A O 1
ATOM 776 N N . HIS A 1 99 ? -7.344 -5.473 0.933 1.00 98.44 99 HIS A N 1
ATOM 777 C CA . HIS A 1 99 ? -8.519 -5.822 1.729 1.00 98.44 99 HIS A CA 1
ATOM 778 C C . HIS A 1 99 ? -8.920 -4.694 2.693 1.00 98.44 99 HIS A C 1
ATOM 780 O O . HIS A 1 99 ? -10.071 -4.243 2.682 1.00 98.44 99 HIS A O 1
ATOM 786 N N . VAL A 1 100 ? -7.969 -4.190 3.487 1.00 98.56 100 VAL A N 1
ATOM 787 C CA . VAL A 1 100 ? -8.215 -3.129 4.476 1.00 98.56 100 VAL A CA 1
ATOM 788 C C . VAL A 1 100 ? -8.606 -1.816 3.800 1.00 98.56 100 VAL A C 1
ATOM 790 O O . VAL A 1 100 ? -9.552 -1.166 4.240 1.00 98.56 100 VAL A O 1
ATOM 793 N N . ALA A 1 101 ? -7.984 -1.449 2.678 1.00 98.44 101 ALA A N 1
ATOM 794 C CA . ALA A 1 101 ? -8.414 -0.296 1.887 1.00 98.44 101 ALA A CA 1
ATOM 795 C C . ALA A 1 101 ? -9.877 -0.434 1.422 1.00 98.44 101 ALA A C 1
ATOM 797 O O . ALA A 1 101 ? -10.625 0.543 1.404 1.00 98.44 101 ALA A O 1
ATOM 798 N N . GLY A 1 102 ? -10.320 -1.649 1.079 1.00 98.00 102 GLY A N 1
ATOM 799 C CA . GLY A 1 102 ? -11.721 -1.946 0.775 1.00 98.00 102 GLY A CA 1
ATOM 800 C C . GLY A 1 102 ? -12.666 -1.721 1.960 1.00 98.00 102 GLY A C 1
ATOM 801 O O . GLY A 1 102 ? -13.751 -1.168 1.772 1.00 98.00 102 GLY A O 1
ATOM 802 N N . LEU A 1 103 ? -12.253 -2.113 3.169 1.00 98.00 103 LEU A N 1
ATOM 803 C CA . LEU A 1 103 ? -13.003 -1.875 4.408 1.00 98.00 103 LEU A CA 1
ATOM 804 C C . LEU A 1 103 ? -13.143 -0.386 4.706 1.00 98.00 103 LEU A C 1
ATOM 806 O O . LEU A 1 103 ? -14.247 0.091 4.958 1.00 98.00 103 LEU A O 1
ATOM 810 N N . LEU A 1 104 ? -12.038 0.348 4.608 1.00 97.81 104 LEU A N 1
ATOM 811 C CA . LEU A 1 104 ? -12.007 1.783 4.850 1.00 97.81 104 LEU A CA 1
ATOM 812 C C . LEU A 1 104 ? -12.900 2.550 3.869 1.00 97.81 104 LEU A C 1
ATOM 814 O O . LEU A 1 104 ? -13.703 3.376 4.296 1.00 97.81 104 LEU A O 1
ATOM 818 N N . LYS A 1 105 ? -12.833 2.221 2.573 1.00 96.69 105 LYS A N 1
ATOM 819 C CA . LYS A 1 105 ? -13.719 2.813 1.558 1.00 96.69 105 LYS A CA 1
ATOM 820 C C . LYS A 1 105 ? -15.196 2.598 1.877 1.00 96.69 105 LYS A C 1
ATOM 822 O O . LYS A 1 105 ? -15.986 3.520 1.730 1.00 96.69 105 LYS A O 1
ATOM 827 N N . ARG A 1 106 ? -15.580 1.406 2.346 1.00 96.56 106 ARG A N 1
ATOM 828 C CA . ARG A 1 106 ? -16.969 1.127 2.749 1.00 96.56 106 ARG A CA 1
ATOM 829 C C . ARG A 1 106 ? -17.370 1.879 4.017 1.00 96.56 106 ARG A C 1
ATOM 831 O O . ARG A 1 106 ? -18.450 2.453 4.045 1.00 96.56 106 ARG A O 1
ATOM 838 N N . ALA A 1 107 ? -16.507 1.896 5.032 1.00 95.94 107 ALA A N 1
ATOM 839 C CA . ALA A 1 107 ? -16.785 2.554 6.308 1.00 95.94 107 ALA A CA 1
ATOM 840 C C . ALA A 1 107 ? -16.971 4.070 6.167 1.00 95.94 107 ALA A C 1
ATOM 842 O O . ALA A 1 107 ? -17.828 4.640 6.829 1.00 95.94 107 ALA A O 1
ATOM 843 N N . PHE A 1 108 ? -16.204 4.709 5.281 1.00 94.25 108 PHE A N 1
ATOM 844 C CA . PHE A 1 108 ? -16.270 6.155 5.048 1.00 94.25 108 PHE A CA 1
ATOM 845 C C . PHE A 1 108 ? -16.991 6.549 3.757 1.00 94.25 108 PHE A C 1
ATOM 847 O O . PHE A 1 108 ? -17.006 7.725 3.414 1.00 94.25 108 PHE A O 1
ATOM 854 N N . GLN A 1 109 ? -17.558 5.582 3.030 1.00 94.12 109 GLN A N 1
ATOM 855 C CA . GLN A 1 109 ? -18.207 5.796 1.731 1.00 94.12 109 GLN A CA 1
ATOM 856 C C . GLN A 1 109 ? -17.316 6.548 0.718 1.00 94.12 109 GLN A C 1
ATOM 858 O O . GLN A 1 109 ? -17.798 7.314 -0.113 1.00 94.12 109 GLN A O 1
ATOM 863 N N . THR A 1 110 ? -15.998 6.320 0.761 1.00 92.56 110 THR A N 1
ATOM 864 C CA . THR A 1 110 ? -15.043 6.959 -0.153 1.00 92.56 110 THR A CA 1
ATOM 865 C C . THR A 1 110 ? -14.798 6.111 -1.398 1.00 92.56 110 THR A C 1
ATOM 867 O O . THR A 1 110 ? -14.783 4.878 -1.363 1.00 92.56 110 THR A O 1
ATOM 870 N N . SER A 1 111 ? -14.538 6.770 -2.527 1.00 90.81 111 SER A N 1
ATOM 871 C CA . SER A 1 111 ? -14.158 6.091 -3.774 1.00 90.81 111 SER A CA 1
ATOM 872 C C . SER A 1 111 ? -12.691 5.645 -3.775 1.00 90.81 111 SER A C 1
ATOM 874 O O . SER A 1 111 ? -12.332 4.674 -4.447 1.00 90.81 111 SER A O 1
ATOM 876 N N . GLN A 1 112 ? -11.838 6.328 -3.006 1.00 93.06 112 GLN A N 1
ATOM 877 C CA . GLN A 1 112 ? -10.388 6.168 -3.035 1.00 93.06 112 GLN A CA 1
ATOM 878 C C . GLN A 1 112 ? -9.778 6.016 -1.634 1.00 93.06 112 GLN A C 1
ATOM 880 O O . GLN A 1 112 ? -10.318 6.475 -0.623 1.00 93.06 112 GLN A O 1
ATOM 885 N N . CYS A 1 113 ? -8.617 5.363 -1.598 1.00 95.62 113 CYS A N 1
ATOM 886 C CA . CYS A 1 113 ? -7.760 5.221 -0.427 1.00 95.62 113 CYS A CA 1
ATOM 887 C C . CYS A 1 113 ? -6.306 5.328 -0.895 1.00 95.62 113 CYS A C 1
ATOM 889 O O . CYS A 1 113 ? -5.886 4.576 -1.775 1.00 95.62 113 CYS A O 1
ATOM 891 N N . GLY A 1 114 ? -5.558 6.265 -0.323 1.00 95.69 114 GLY A N 1
ATOM 892 C CA . GLY A 1 114 ? -4.117 6.370 -0.498 1.00 95.69 114 GLY A CA 1
ATOM 893 C C . GLY A 1 114 ? -3.383 5.297 0.303 1.00 95.69 114 GLY A C 1
ATOM 894 O O . GLY A 1 114 ? -3.881 4.806 1.320 1.00 95.69 114 GLY A O 1
ATOM 895 N N . MET A 1 115 ? -2.189 4.948 -0.166 1.00 96.25 115 MET A N 1
ATOM 896 C CA . MET A 1 115 ? -1.289 3.989 0.466 1.00 96.25 115 MET A CA 1
ATOM 897 C C . MET A 1 115 ? 0.126 4.561 0.452 1.00 96.25 115 MET A C 1
ATOM 899 O O . MET A 1 115 ? 0.577 5.039 -0.588 1.00 96.25 115 MET A O 1
ATOM 903 N N . ILE A 1 116 ? 0.815 4.513 1.592 1.00 94.62 116 ILE A N 1
ATOM 904 C CA . ILE A 1 116 ? 2.186 5.009 1.733 1.00 94.62 116 ILE A CA 1
ATOM 905 C C . ILE A 1 116 ? 3.040 3.966 2.454 1.00 94.62 116 ILE A C 1
ATOM 907 O O . ILE A 1 116 ? 2.664 3.464 3.518 1.00 94.62 116 ILE A O 1
ATOM 911 N N . PHE A 1 117 ? 4.214 3.711 1.879 1.00 93.19 117 PHE A N 1
ATOM 912 C CA . PHE A 1 117 ? 5.355 3.089 2.537 1.00 93.19 117 PHE A CA 1
ATOM 913 C C . PHE A 1 117 ? 6.422 4.152 2.723 1.00 93.19 117 PHE A C 1
ATOM 915 O O . PHE A 1 117 ? 6.927 4.696 1.745 1.00 93.19 117 PHE A O 1
ATOM 922 N N . GLU A 1 118 ? 6.732 4.465 3.970 1.00 88.62 118 GLU A N 1
ATOM 923 C CA . GLU A 1 118 ? 7.744 5.469 4.279 1.00 88.62 118 GLU A CA 1
ATOM 924 C C . GLU A 1 118 ? 9.052 4.820 4.740 1.00 88.62 118 GLU A C 1
ATOM 926 O O . GLU A 1 118 ? 10.121 5.255 4.337 1.00 88.62 118 GLU A O 1
ATOM 931 N N . GLY A 1 119 ? 8.976 3.752 5.541 1.00 84.69 119 GLY A N 1
ATOM 932 C CA . GLY 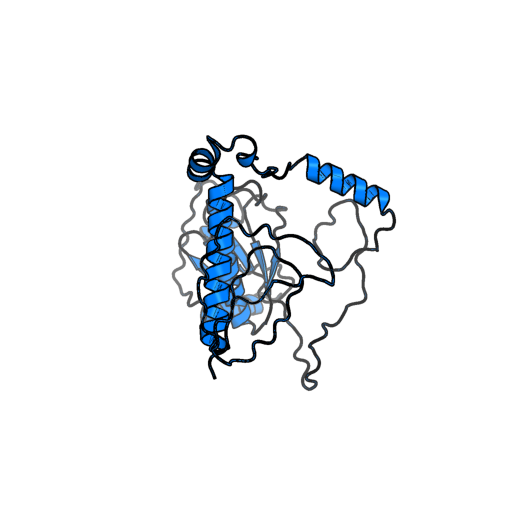A 1 119 ? 10.153 3.003 5.991 1.00 84.69 119 GLY A CA 1
ATOM 933 C C . GLY A 1 119 ? 11.012 3.711 7.048 1.00 84.69 119 GLY A C 1
ATOM 934 O O . GLY A 1 119 ? 12.015 3.150 7.487 1.00 84.69 119 GLY A O 1
ATOM 935 N N . PHE A 1 120 ? 10.617 4.910 7.487 1.00 85.19 120 PHE A N 1
ATOM 936 C CA . PHE A 1 120 ? 11.306 5.706 8.506 1.00 85.19 120 PHE A CA 1
ATOM 937 C C . PHE A 1 120 ? 10.628 5.609 9.890 1.00 85.19 120 PHE A C 1
ATOM 939 O O . PHE A 1 120 ? 9.553 5.027 10.035 1.00 85.19 120 PHE A O 1
ATOM 946 N N . GLU A 1 121 ? 11.279 6.184 10.909 1.00 86.44 121 GLU A N 1
ATOM 947 C CA . GLU A 1 121 ? 10.881 6.259 12.334 1.00 86.44 121 GLU A CA 1
ATOM 948 C C . GLU A 1 121 ? 10.862 4.931 13.105 1.00 86.44 121 GLU A C 1
ATOM 950 O O . GLU A 1 121 ? 11.464 4.832 14.175 1.00 86.44 121 GLU A O 1
ATOM 955 N N . ILE A 1 122 ? 10.179 3.912 12.583 1.00 92.06 122 ILE A N 1
ATOM 956 C CA . ILE A 1 122 ? 10.011 2.612 13.236 1.00 92.06 122 ILE A CA 1
ATOM 957 C C . ILE A 1 122 ? 10.512 1.534 12.284 1.00 92.06 122 ILE A C 1
ATOM 959 O O . ILE A 1 122 ? 9.880 1.282 11.259 1.00 92.06 122 ILE A O 1
ATOM 963 N N . ASP A 1 123 ? 11.609 0.868 12.658 1.00 95.56 123 ASP A N 1
ATOM 964 C CA . ASP A 1 123 ? 12.094 -0.322 11.953 1.00 95.56 123 ASP A CA 1
ATOM 965 C C . ASP A 1 123 ? 11.148 -1.496 12.221 1.00 95.56 123 ASP A C 1
ATOM 967 O O . ASP A 1 123 ? 11.273 -2.206 13.215 1.00 95.56 123 ASP A O 1
ATOM 971 N N . TYR A 1 124 ? 10.091 -1.562 11.418 1.00 96.81 124 TYR A N 1
ATOM 972 C CA . TYR A 1 124 ? 9.091 -2.615 11.359 1.00 96.81 124 TYR A CA 1
ATOM 973 C C . TYR A 1 124 ? 8.265 -2.395 10.084 1.00 96.81 124 TYR A C 1
ATOM 975 O O . TYR A 1 124 ? 7.771 -1.288 9.874 1.00 96.81 124 TYR A O 1
ATOM 983 N N . ALA A 1 125 ? 8.066 -3.405 9.240 1.00 97.38 125 ALA A N 1
ATOM 984 C CA . ALA A 1 125 ? 7.261 -3.280 8.021 1.00 97.38 125 ALA A CA 1
ATOM 985 C C . ALA A 1 125 ? 5.844 -2.760 8.326 1.00 97.38 125 ALA A C 1
ATOM 987 O O . ALA A 1 125 ? 5.097 -3.377 9.082 1.00 97.38 125 ALA A O 1
ATOM 988 N N . HIS A 1 126 ? 5.449 -1.631 7.739 1.00 97.00 126 HIS A N 1
ATOM 989 C CA . HIS A 1 126 ? 4.128 -1.060 7.983 1.00 97.00 126 HIS A CA 1
ATOM 990 C C . HIS A 1 126 ? 3.611 -0.259 6.790 1.00 97.00 126 HIS A C 1
ATOM 992 O O . HIS A 1 126 ? 4.368 0.408 6.086 1.00 97.00 126 HIS A O 1
ATOM 998 N N . ILE A 1 127 ? 2.294 -0.310 6.594 1.00 97.50 127 ILE A N 1
ATOM 999 C CA . ILE A 1 127 ? 1.578 0.435 5.558 1.00 97.50 127 ILE A CA 1
ATOM 1000 C C . ILE A 1 127 ? 0.690 1.468 6.219 1.00 97.50 127 ILE A C 1
ATOM 1002 O O . ILE A 1 127 ? -0.108 1.142 7.098 1.00 97.50 127 ILE A O 1
ATOM 1006 N N . LYS A 1 128 ? 0.780 2.705 5.736 1.00 96.44 128 LYS A N 1
ATOM 1007 C CA . LYS A 1 128 ? -0.149 3.780 6.077 1.00 96.44 128 LYS A CA 1
ATOM 1008 C C . LYS A 1 128 ? -1.260 3.800 5.020 1.00 96.44 128 LYS A C 1
ATOM 1010 O O . LYS A 1 128 ? -0.997 4.094 3.855 1.00 96.44 128 LYS A O 1
ATOM 1015 N N . LEU A 1 129 ? -2.487 3.458 5.414 1.00 97.81 129 LEU A N 1
ATOM 1016 C CA . LEU A 1 129 ? -3.691 3.511 4.578 1.00 97.81 129 LEU A CA 1
ATOM 1017 C C . LEU A 1 129 ? -4.530 4.729 4.966 1.00 97.81 129 LEU A C 1
ATOM 1019 O O . LEU A 1 129 ? -4.886 4.903 6.133 1.00 97.81 129 LEU A O 1
ATOM 1023 N N . ILE A 1 130 ? -4.834 5.575 3.982 1.00 96.31 130 ILE A N 1
ATOM 1024 C CA . ILE A 1 130 ? -5.440 6.891 4.197 1.00 96.31 130 ILE A CA 1
ATOM 1025 C C . ILE A 1 130 ? -6.684 7.015 3.307 1.00 96.31 130 ILE A C 1
ATOM 1027 O O . ILE A 1 130 ? -6.542 7.180 2.092 1.00 96.31 130 ILE A O 1
ATOM 1031 N N . PRO A 1 131 ? -7.906 6.938 3.861 1.00 95.56 131 PRO A N 1
ATOM 1032 C CA . PRO A 1 131 ? -9.124 7.155 3.084 1.00 95.56 131 PRO A CA 1
ATOM 1033 C C . PRO A 1 131 ? -9.136 8.575 2.510 1.00 95.56 131 PRO A C 1
ATOM 1035 O O . PRO A 1 131 ? -8.865 9.534 3.233 1.00 95.56 131 PRO A O 1
ATOM 1038 N N . ILE A 1 132 ? -9.443 8.718 1.219 1.00 93.38 132 ILE A N 1
ATOM 1039 C CA . ILE A 1 132 ? -9.522 10.032 0.571 1.00 93.38 132 ILE A CA 1
ATOM 1040 C C . ILE A 1 132 ? -10.966 10.514 0.661 1.00 93.38 132 ILE A C 1
ATOM 1042 O O . ILE A 1 132 ? -11.824 10.101 -0.121 1.00 93.38 132 ILE A O 1
ATOM 1046 N N . HIS A 1 133 ? -11.229 11.373 1.640 1.00 89.25 133 HIS A N 1
ATOM 1047 C CA . HIS A 1 133 ? -12.531 12.015 1.801 1.00 89.25 133 HIS A CA 1
ATOM 1048 C C . HIS A 1 133 ? -12.691 13.089 0.730 1.00 89.25 133 HIS A C 1
ATOM 1050 O O . HIS A 1 133 ? -11.808 13.925 0.549 1.00 89.25 133 HIS A O 1
ATOM 1056 N N . SER A 1 134 ? -13.805 13.054 0.008 1.00 79.00 134 SER A N 1
ATOM 1057 C CA . SER A 1 134 ? -14.221 14.147 -0.872 1.00 79.00 134 SER A CA 1
ATOM 1058 C C . SER A 1 134 ? -15.374 14.871 -0.194 1.00 79.00 134 SER A C 1
ATOM 1060 O O . SER A 1 134 ? -16.238 14.217 0.386 1.00 79.00 134 SER A O 1
ATOM 1062 N N . GLU A 1 135 ? -15.404 16.198 -0.253 1.00 63.03 135 GLU A N 1
ATOM 1063 C CA . GLU A 1 135 ? -16.623 16.919 0.106 1.00 63.03 135 GLU A CA 1
ATOM 1064 C C . GLU A 1 135 ? -17.708 16.547 -0.913 1.00 63.03 135 GLU A C 1
ATOM 1066 O O . GLU A 1 135 ? -17.477 16.659 -2.120 1.00 63.03 135 GLU A O 1
ATOM 1071 N N . GLU A 1 136 ? -18.877 16.088 -0.451 1.00 51.69 136 GLU A N 1
ATOM 1072 C CA . GLU A 1 136 ? -20.058 15.965 -1.308 1.00 51.69 136 GLU A CA 1
ATOM 1073 C C . GLU A 1 136 ? -20.365 17.347 -1.890 1.00 51.69 136 GLU A C 1
ATOM 1075 O O . GLU A 1 136 ? -20.952 18.208 -1.239 1.00 51.69 136 GLU A O 1
ATOM 1080 N N . HIS A 1 137 ? -19.957 17.581 -3.132 1.00 44.94 137 HIS A N 1
ATOM 1081 C CA . HIS A 1 137 ? -20.496 18.676 -3.919 1.00 44.94 137 HIS A CA 1
ATOM 1082 C C . HIS A 1 137 ? -21.916 18.269 -4.310 1.00 44.94 137 HIS A C 1
ATOM 1084 O O . HIS A 1 137 ? -22.155 17.604 -5.320 1.00 44.94 137 HIS A O 1
ATOM 1090 N N . THR A 1 138 ? -22.865 18.625 -3.452 1.00 37.16 138 THR A N 1
ATOM 1091 C CA . THR A 1 138 ? -24.283 18.632 -3.772 1.00 37.16 138 THR A CA 1
ATOM 1092 C C . THR A 1 138 ? -24.497 19.506 -5.010 1.00 37.16 138 THR A C 1
ATOM 1094 O O . THR A 1 138 ? -24.375 20.724 -4.958 1.00 37.16 138 THR A O 1
ATOM 1097 N N . GLY A 1 139 ? -24.833 18.879 -6.140 1.00 39.66 139 GLY A N 1
ATOM 1098 C CA . GLY A 1 139 ? -25.642 19.546 -7.161 1.00 39.66 139 GLY A CA 1
ATOM 1099 C C . GLY A 1 139 ? -25.018 19.924 -8.502 1.00 39.66 139 GLY A C 1
ATOM 1100 O O . GLY A 1 139 ? -25.681 20.665 -9.210 1.00 39.66 139 GLY A O 1
ATOM 1101 N N . ASP A 1 140 ? -23.860 19.405 -8.921 1.00 38.31 140 ASP A N 1
ATOM 1102 C CA . ASP A 1 140 ? -23.496 19.471 -10.347 1.00 38.31 140 ASP A CA 1
ATOM 1103 C C . ASP A 1 140 ? -22.718 18.234 -10.807 1.00 38.31 140 ASP A C 1
ATOM 1105 O O . ASP A 1 140 ? -21.584 17.965 -10.407 1.00 38.31 140 ASP A O 1
ATOM 1109 N N . SER A 1 141 ? -23.345 17.464 -11.695 1.00 40.53 141 SER A N 1
ATOM 1110 C CA . SER A 1 141 ? -22.859 16.208 -12.273 1.00 40.53 141 SER A CA 1
ATOM 1111 C C . SER A 1 141 ? -21.729 16.397 -13.300 1.00 40.53 141 SER A C 1
ATOM 1113 O O . SER A 1 141 ? -21.718 15.735 -14.334 1.00 40.53 141 SER A O 1
ATOM 1115 N N . ASN A 1 142 ? -20.774 17.288 -13.025 1.00 39.91 142 ASN A N 1
ATOM 1116 C CA . ASN A 1 142 ? -19.586 17.546 -13.848 1.00 39.91 142 ASN A CA 1
ATOM 1117 C C . ASN A 1 142 ? -18.270 17.445 -13.048 1.00 39.91 142 ASN A C 1
ATOM 1119 O O . ASN A 1 142 ? -17.260 18.043 -13.410 1.00 39.91 142 ASN A O 1
ATOM 1123 N N . LEU A 1 143 ? -18.233 16.635 -11.986 1.00 45.75 143 LEU A N 1
ATOM 1124 C CA . LEU A 1 143 ? -17.004 16.336 -11.227 1.00 45.75 143 LEU A CA 1
ATOM 1125 C C . LEU A 1 143 ? -16.126 15.246 -11.870 1.00 45.75 143 LEU A C 1
ATOM 1127 O O . LEU A 1 143 ? -15.253 14.674 -11.224 1.00 45.75 143 LEU A O 1
ATOM 1131 N N . SER A 1 144 ? -16.295 14.984 -13.169 1.00 41.25 144 SER A N 1
ATOM 1132 C CA . SER A 1 144 ? -15.383 14.142 -13.957 1.00 41.25 144 SER A CA 1
ATOM 1133 C C . SER A 1 144 ? -14.086 14.855 -14.370 1.00 41.25 144 SER A C 1
ATOM 1135 O O . SER A 1 144 ? -13.290 14.300 -15.124 1.00 41.25 144 SER A O 1
ATOM 1137 N N . ALA A 1 145 ? -13.835 16.066 -13.876 1.00 43.41 145 ALA A N 1
ATOM 1138 C CA . ALA A 1 145 ? -12.546 16.735 -13.985 1.00 43.41 145 ALA A CA 1
ATOM 1139 C C . ALA A 1 145 ? -12.114 17.150 -12.578 1.00 43.41 145 ALA A C 1
ATOM 1141 O O . ALA A 1 145 ? -12.559 18.173 -12.064 1.00 43.41 145 ALA A O 1
ATOM 1142 N N . GLY A 1 146 ? -11.289 16.311 -11.944 1.00 48.59 146 GLY A N 1
ATOM 1143 C CA . GLY A 1 146 ? -10.766 16.552 -10.604 1.00 48.59 146 GLY A CA 1
ATOM 1144 C C . GLY A 1 146 ? -10.266 17.985 -10.447 1.00 48.59 146 GLY A C 1
ATOM 1145 O O . GLY A 1 146 ? -9.635 18.533 -11.355 1.00 48.59 146 GLY A O 1
ATOM 1146 N N . VAL A 1 147 ? -10.569 18.584 -9.297 1.00 50.41 147 VAL A N 1
ATOM 1147 C CA . VAL A 1 147 ? -10.053 19.891 -8.889 1.00 50.41 147 VAL A CA 1
ATOM 1148 C C . VAL A 1 147 ? -8.530 19.853 -9.029 1.00 50.41 147 VAL A C 1
ATOM 1150 O O . VAL A 1 147 ? -7.823 19.299 -8.191 1.00 50.41 147 VAL A O 1
ATOM 1153 N N . ARG A 1 148 ? -8.007 20.393 -10.134 1.00 51.81 148 ARG A N 1
ATOM 1154 C CA . ARG A 1 148 ? -6.569 20.559 -10.335 1.00 51.81 148 ARG A CA 1
ATOM 1155 C C . ARG A 1 148 ? -6.124 21.668 -9.400 1.00 51.81 148 ARG A C 1
ATOM 1157 O O . ARG A 1 148 ? -6.207 22.847 -9.743 1.00 51.81 148 ARG A O 1
ATOM 1164 N N . ILE A 1 149 ? -5.674 21.284 -8.211 1.00 59.25 149 ILE A N 1
ATOM 1165 C CA . ILE A 1 149 ? -4.960 22.186 -7.316 1.00 59.25 149 ILE A CA 1
ATOM 1166 C C . ILE A 1 149 ? -3.739 22.693 -8.097 1.00 59.25 149 ILE A C 1
ATOM 1168 O O . ILE A 1 149 ? -2.845 21.924 -8.431 1.00 59.25 149 ILE A O 1
ATOM 1172 N N . LYS A 1 150 ? -3.711 23.989 -8.433 1.00 59.94 150 LYS A N 1
ATOM 1173 C CA . LYS A 1 150 ? -2.603 24.638 -9.167 1.00 59.94 150 LYS A CA 1
ATOM 1174 C C . LYS A 1 150 ? -1.390 24.927 -8.269 1.00 59.94 150 LYS A C 1
ATOM 1176 O O . LYS A 1 150 ? -0.686 25.910 -8.481 1.00 59.94 150 LYS A O 1
ATOM 1181 N N . ILE A 1 151 ? -1.182 24.127 -7.231 1.00 75.81 151 ILE A N 1
ATOM 1182 C CA . ILE A 1 151 ? -0.079 24.291 -6.288 1.00 75.81 151 ILE A CA 1
ATOM 1183 C C . ILE A 1 151 ? 0.921 23.192 -6.618 1.00 75.81 151 ILE A C 1
ATOM 1185 O O . ILE A 1 151 ? 0.634 22.015 -6.413 1.00 75.81 151 ILE A O 1
ATOM 1189 N N . ALA A 1 152 ? 2.063 23.586 -7.173 1.00 81.38 152 ALA A N 1
ATOM 1190 C CA . ALA A 1 152 ? 3.188 22.683 -7.354 1.00 81.38 152 ALA A CA 1
ATOM 1191 C C . ALA A 1 152 ? 3.946 22.550 -6.027 1.00 81.38 152 ALA A C 1
ATOM 1193 O O . ALA A 1 152 ? 4.115 23.538 -5.307 1.00 81.38 152 ALA A O 1
ATOM 1194 N N . ALA A 1 153 ? 4.412 21.345 -5.714 1.00 87.56 153 ALA A N 1
ATOM 1195 C CA . ALA A 1 153 ? 5.379 21.141 -4.646 1.00 87.56 153 ALA A CA 1
ATOM 1196 C C . ALA A 1 153 ? 6.726 21.777 -5.023 1.00 87.56 153 ALA A C 1
ATOM 1198 O O . ALA A 1 153 ? 7.078 21.871 -6.204 1.00 87.56 153 ALA A O 1
ATOM 1199 N N . THR A 1 154 ? 7.496 22.205 -4.022 1.00 88.44 154 THR A N 1
ATOM 1200 C CA . THR A 1 154 ? 8.893 22.587 -4.246 1.00 88.44 154 THR A CA 1
ATOM 1201 C C . THR A 1 154 ? 9.726 21.343 -4.548 1.00 88.44 154 THR A C 1
ATOM 1203 O O . THR A 1 154 ? 9.429 20.245 -4.078 1.00 88.44 154 THR A O 1
ATOM 1206 N N . PHE A 1 155 ? 10.748 21.499 -5.392 1.00 89.62 155 PHE A N 1
ATOM 1207 C CA . PHE A 1 155 ? 11.733 20.445 -5.605 1.00 89.62 155 PHE A CA 1
ATOM 1208 C C . PHE A 1 155 ? 12.796 20.545 -4.518 1.00 89.62 155 PHE A C 1
ATOM 1210 O O . PHE A 1 155 ? 13.471 21.567 -4.427 1.00 89.62 155 PHE A O 1
ATOM 1217 N N . GLU A 1 156 ? 12.957 19.471 -3.752 1.00 91.62 156 GLU A N 1
ATOM 1218 C CA . GLU A 1 156 ? 13.984 19.335 -2.725 1.00 91.62 156 GLU A CA 1
ATOM 1219 C C . GLU A 1 156 ? 14.834 18.099 -3.043 1.00 91.62 156 GLU A C 1
ATOM 1221 O O . GLU A 1 156 ? 14.295 17.033 -3.347 1.00 91.62 156 GLU A O 1
ATOM 1226 N N . GLU A 1 157 ? 16.164 18.223 -2.984 1.00 91.19 157 GLU A N 1
ATOM 1227 C CA . GLU A 1 157 ? 17.073 17.090 -3.241 1.00 91.19 157 GLU A CA 1
ATOM 1228 C C . GLU A 1 157 ? 17.066 16.061 -2.104 1.00 91.19 157 GLU A C 1
ATOM 1230 O O . GLU A 1 157 ? 17.371 14.886 -2.312 1.00 91.19 157 GLU A O 1
ATOM 1235 N N . THR A 1 158 ? 16.729 16.503 -0.893 1.00 93.25 158 THR A N 1
ATOM 1236 C CA . THR A 1 158 ? 16.741 15.687 0.319 1.00 93.25 158 THR A CA 1
ATOM 1237 C C . THR A 1 158 ? 15.329 15.443 0.833 1.00 93.25 158 THR A C 1
ATOM 1239 O O . THR A 1 158 ? 14.425 16.267 0.678 1.00 93.25 158 THR A O 1
ATOM 1242 N N . TYR A 1 159 ? 15.135 14.285 1.468 1.00 90.75 159 TYR A N 1
ATOM 1243 C CA . TYR A 1 159 ? 13.853 13.907 2.049 1.00 90.75 159 TYR A CA 1
ATOM 1244 C C . TYR A 1 159 ? 13.438 14.874 3.167 1.00 90.75 159 TYR A C 1
ATOM 1246 O O . TYR A 1 159 ? 14.184 15.068 4.123 1.00 90.75 159 TYR A O 1
ATOM 1254 N N . GLN A 1 160 ? 12.234 15.443 3.063 1.00 91.94 160 GLN A N 1
ATOM 1255 C CA . GLN A 1 160 ? 11.718 16.451 4.003 1.00 91.94 160 GLN A CA 1
ATOM 1256 C C . GLN A 1 160 ? 10.905 15.863 5.169 1.00 91.94 160 GLN A C 1
ATOM 1258 O O . GLN A 1 160 ? 10.309 16.611 5.940 1.00 91.94 160 GLN A O 1
ATOM 1263 N N . GLY A 1 161 ? 10.831 14.534 5.293 1.00 89.31 161 GLY A N 1
ATOM 1264 C CA . GLY A 1 161 ? 9.987 13.876 6.299 1.00 89.31 161 GLY A CA 1
ATOM 1265 C C . GLY A 1 161 ? 8.545 13.621 5.848 1.00 89.31 161 GLY A C 1
ATOM 1266 O O . GLY A 1 161 ? 7.711 13.243 6.663 1.00 89.31 161 GLY A O 1
ATOM 1267 N N . TYR A 1 162 ? 8.223 13.846 4.571 1.00 89.38 162 TYR A N 1
ATOM 1268 C CA . TYR A 1 162 ? 6.939 13.463 3.987 1.00 89.38 162 TYR A CA 1
ATOM 1269 C C . TYR A 1 162 ? 7.060 13.207 2.482 1.00 89.38 162 TYR A C 1
ATOM 1271 O O . TYR A 1 162 ? 7.977 13.687 1.815 1.00 89.38 162 TYR A O 1
ATOM 1279 N N . VAL A 1 163 ? 6.085 12.477 1.939 1.00 87.88 163 VAL A N 1
ATOM 1280 C CA . VAL A 1 163 ? 5.886 12.295 0.496 1.00 87.88 163 VAL A CA 1
ATOM 1281 C C . VAL A 1 163 ? 4.609 13.006 0.056 1.00 87.88 163 VAL A C 1
ATOM 1283 O O . VAL A 1 163 ? 3.619 13.029 0.787 1.00 87.88 163 VAL A O 1
ATOM 1286 N N . THR A 1 164 ? 4.623 13.592 -1.140 1.00 88.25 164 THR A N 1
ATOM 1287 C CA . THR A 1 164 ? 3.476 14.304 -1.718 1.00 88.25 164 THR A CA 1
ATOM 1288 C C . THR A 1 164 ? 3.164 13.785 -3.115 1.00 88.25 164 THR A C 1
ATOM 1290 O O . THR A 1 164 ? 4.057 13.367 -3.847 1.00 88.25 164 THR A O 1
ATOM 1293 N N . SER A 1 165 ? 1.883 13.806 -3.474 1.00 87.94 165 SER A N 1
ATOM 1294 C CA . SER A 1 165 ? 1.392 13.510 -4.824 1.00 87.94 165 SER A CA 1
ATOM 1295 C C . SER A 1 165 ? 1.242 14.763 -5.691 1.00 87.94 165 SER A C 1
ATOM 1297 O O . SER A 1 165 ? 0.820 14.654 -6.839 1.00 87.94 165 SER A O 1
ATOM 1299 N N . LEU A 1 166 ? 1.562 15.946 -5.152 1.00 89.25 166 LEU A N 1
ATOM 1300 C CA . LEU A 1 166 ? 1.590 17.188 -5.918 1.00 89.25 166 LEU A CA 1
ATOM 1301 C C . LEU A 1 166 ? 2.728 17.164 -6.942 1.00 89.25 166 LEU A C 1
ATOM 1303 O O . LEU A 1 166 ? 3.834 16.708 -6.648 1.00 89.25 166 LEU A O 1
ATOM 1307 N N . ASP A 1 167 ? 2.457 17.715 -8.123 1.00 86.94 167 ASP A N 1
ATOM 1308 C CA . ASP A 1 167 ? 3.467 17.868 -9.166 1.00 86.94 167 ASP A CA 1
ATOM 1309 C C . ASP A 1 167 ? 4.597 18.791 -8.688 1.00 86.94 167 ASP A C 1
ATOM 1311 O O . ASP A 1 167 ? 4.352 19.841 -8.092 1.00 86.94 167 ASP A O 1
ATOM 1315 N N . GLY A 1 168 ? 5.842 18.415 -8.978 1.00 88.81 168 GLY A N 1
ATOM 1316 C CA . GLY A 1 168 ? 7.000 19.291 -8.806 1.00 88.81 168 GLY A CA 1
ATOM 1317 C C . GLY A 1 168 ? 7.153 20.304 -9.953 1.00 88.81 168 GLY A C 1
ATOM 1318 O O . GLY A 1 168 ? 6.386 20.289 -10.922 1.00 88.81 168 GLY A O 1
ATOM 1319 N N . PRO A 1 169 ? 8.168 21.183 -9.899 1.00 88.00 169 PRO A N 1
ATOM 1320 C CA . PRO A 1 169 ? 8.479 22.086 -11.001 1.00 88.00 169 PRO A CA 1
ATOM 1321 C C . PRO A 1 169 ? 8.869 21.314 -12.271 1.00 88.00 169 PRO A C 1
ATOM 1323 O O . PRO A 1 169 ? 9.493 20.254 -12.217 1.00 88.00 169 PRO A O 1
ATOM 1326 N N . LEU A 1 170 ? 8.545 21.880 -13.439 1.00 84.81 170 LEU A N 1
ATOM 1327 C CA . LEU A 1 170 ? 8.900 21.287 -14.729 1.00 84.81 170 LEU A CA 1
ATOM 1328 C C . LEU A 1 170 ? 10.427 21.166 -14.869 1.00 84.81 170 LEU A C 1
ATOM 1330 O O . LEU A 1 170 ? 11.148 22.165 -14.775 1.00 84.81 170 LEU A O 1
ATOM 1334 N N . PHE A 1 171 ? 10.916 19.957 -15.147 1.00 83.94 171 PHE A N 1
ATOM 1335 C CA . PHE A 1 171 ? 12.334 19.724 -15.408 1.00 83.94 171 PHE A CA 1
ATOM 1336 C C . PHE A 1 171 ? 12.757 20.364 -16.738 1.00 83.94 171 PHE A C 1
ATOM 1338 O O . PHE A 1 171 ? 12.098 20.168 -17.759 1.00 83.94 171 PHE A O 1
ATOM 1345 N N . LYS A 1 172 ? 13.853 21.135 -16.734 1.00 86.62 172 LYS A N 1
ATOM 1346 C CA . LYS A 1 172 ? 14.267 21.953 -17.892 1.00 86.62 172 LYS A CA 1
ATOM 1347 C C . LYS A 1 172 ? 15.361 21.319 -18.767 1.00 86.62 172 LYS A C 1
ATOM 1349 O O . LYS A 1 172 ? 15.450 21.662 -19.941 1.00 86.62 172 LYS A O 1
ATOM 1354 N N . ASP A 1 173 ? 16.180 20.407 -18.237 1.00 89.50 173 ASP A N 1
ATOM 1355 C CA . ASP A 1 173 ? 17.354 19.845 -18.934 1.00 89.50 173 ASP A CA 1
ATOM 1356 C C . ASP A 1 173 ? 17.081 18.457 -19.551 1.00 89.50 173 ASP A C 1
ATOM 1358 O O . ASP A 1 173 ? 17.421 17.407 -19.004 1.00 89.50 173 ASP A O 1
ATOM 1362 N N . PHE A 1 174 ? 16.475 18.425 -20.737 1.00 88.06 174 PHE A N 1
ATOM 1363 C CA . PHE A 1 174 ? 16.112 17.166 -21.402 1.00 88.06 174 PHE A CA 1
ATOM 1364 C C . PHE A 1 174 ? 17.305 16.247 -21.740 1.00 88.06 174 PHE A C 1
ATOM 1366 O O . PHE A 1 174 ? 17.139 15.020 -21.810 1.00 88.06 174 PHE A O 1
ATOM 1373 N N . GLU A 1 175 ? 18.510 16.791 -21.932 1.00 88.31 175 GLU A N 1
ATOM 1374 C CA . GLU A 1 175 ? 19.694 15.984 -22.248 1.00 88.31 175 GLU A CA 1
ATOM 1375 C C . GLU A 1 175 ? 20.167 15.179 -21.038 1.00 88.31 175 GLU A C 1
ATOM 1377 O O . GLU A 1 175 ? 20.461 13.981 -21.155 1.00 88.31 175 GLU A O 1
ATOM 1382 N N . SER A 1 176 ? 20.203 15.806 -19.859 1.00 86.25 176 SER A N 1
ATOM 1383 C CA . SER A 1 176 ? 20.519 15.113 -18.609 1.00 86.25 176 SER A CA 1
ATOM 1384 C C . SER A 1 176 ? 19.502 14.011 -18.300 1.00 86.25 176 SER A C 1
ATOM 1386 O O . SER A 1 176 ? 19.900 12.876 -18.017 1.00 86.25 176 SER A O 1
ATOM 1388 N N . LEU A 1 177 ? 18.200 14.268 -18.499 1.00 87.62 177 LEU A N 1
ATOM 1389 C CA . LEU A 1 177 ? 17.147 13.256 -18.321 1.00 87.62 177 LEU A CA 1
ATOM 1390 C C . LEU A 1 177 ? 17.342 12.044 -19.248 1.00 87.62 177 LEU A C 1
ATOM 1392 O O . LEU A 1 177 ? 17.223 10.886 -18.830 1.00 87.62 177 LEU A O 1
ATOM 1396 N N . THR A 1 178 ? 17.686 12.300 -20.512 1.00 88.56 178 THR A N 1
ATOM 1397 C CA . THR A 1 178 ? 17.955 11.247 -21.503 1.00 88.56 178 THR A CA 1
ATOM 1398 C C . THR A 1 178 ? 19.161 10.398 -21.096 1.00 88.56 178 THR A C 1
ATOM 1400 O O . THR A 1 178 ? 19.136 9.166 -21.196 1.00 88.56 178 THR A O 1
ATOM 1403 N N . ARG A 1 179 ? 20.217 11.044 -20.593 1.00 88.81 179 ARG A N 1
ATOM 1404 C CA . ARG A 1 179 ? 21.427 10.382 -20.091 1.00 88.81 179 ARG A CA 1
ATOM 1405 C C . ARG A 1 179 ? 21.130 9.515 -18.867 1.00 88.81 179 ARG A C 1
ATOM 1407 O O . ARG A 1 179 ? 21.520 8.348 -18.856 1.00 88.81 179 ARG A O 1
ATOM 1414 N N . ALA A 1 180 ? 20.391 10.044 -17.891 1.00 86.94 180 ALA A N 1
ATOM 1415 C CA . ALA A 1 180 ? 19.975 9.317 -16.693 1.00 86.94 180 ALA A CA 1
ATOM 1416 C C . ALA A 1 180 ? 19.131 8.081 -17.047 1.00 86.94 180 ALA A C 1
ATOM 1418 O O . ALA A 1 180 ? 19.434 6.971 -16.607 1.00 86.94 180 ALA A O 1
ATOM 1419 N N . THR A 1 181 ? 18.154 8.242 -17.946 1.00 87.38 181 THR A N 1
ATOM 1420 C CA . THR A 1 181 ? 17.324 7.136 -18.453 1.00 87.38 181 THR A CA 1
ATOM 1421 C C . THR A 1 181 ? 18.175 6.033 -19.084 1.00 87.38 181 THR A C 1
ATOM 1423 O O . THR A 1 181 ? 17.958 4.845 -18.833 1.00 87.38 181 THR A O 1
ATOM 1426 N N . ARG A 1 182 ? 19.171 6.406 -19.900 1.00 86.38 182 ARG A N 1
ATOM 1427 C CA . ARG A 1 182 ? 20.085 5.442 -20.525 1.00 86.38 182 ARG A CA 1
ATOM 1428 C C . ARG A 1 182 ? 20.919 4.699 -19.482 1.00 86.38 182 ARG A C 1
ATOM 1430 O O . ARG A 1 182 ? 21.104 3.496 -19.635 1.00 86.38 182 ARG A O 1
ATOM 1437 N N . ASN A 1 183 ? 21.390 5.377 -18.438 1.00 88.62 183 ASN A N 1
ATOM 1438 C CA . ASN A 1 183 ? 22.173 4.754 -17.371 1.00 88.62 183 ASN A CA 1
ATOM 1439 C C . ASN A 1 183 ? 21.346 3.722 -16.589 1.00 88.62 183 ASN A C 1
ATOM 1441 O O . ASN A 1 183 ? 21.785 2.583 -16.466 1.00 88.62 183 ASN A O 1
ATOM 1445 N N . ILE A 1 184 ? 20.121 4.064 -16.175 1.00 86.94 184 ILE A N 1
ATOM 1446 C CA . ILE A 1 184 ? 19.225 3.140 -15.452 1.00 86.94 184 ILE A CA 1
ATOM 1447 C C . ILE A 1 184 ? 18.934 1.884 -16.288 1.00 86.94 184 ILE A C 1
ATOM 1449 O O . ILE A 1 184 ? 19.029 0.761 -15.793 1.00 86.94 184 ILE A O 1
ATOM 1453 N N . ARG A 1 185 ? 18.652 2.055 -17.588 1.00 85.06 185 ARG A N 1
ATOM 1454 C CA . ARG A 1 185 ? 18.415 0.932 -18.516 1.00 85.06 185 ARG A CA 1
ATOM 1455 C C . ARG A 1 185 ? 19.629 0.017 -18.698 1.00 85.06 185 ARG A C 1
ATOM 1457 O O . ARG A 1 185 ? 19.453 -1.133 -19.086 1.00 85.06 185 ARG A O 1
ATOM 1464 N N . ARG A 1 186 ? 20.852 0.505 -18.468 1.00 82.75 186 ARG A N 1
ATOM 1465 C CA . ARG A 1 186 ? 22.064 -0.332 -18.511 1.00 82.75 186 ARG A CA 1
ATOM 1466 C C . ARG A 1 186 ? 22.220 -1.163 -17.240 1.00 82.75 186 ARG A C 1
ATOM 1468 O O . ARG A 1 186 ? 22.719 -2.278 -17.338 1.00 82.75 186 ARG A O 1
ATOM 1475 N N . THR A 1 187 ? 21.781 -0.647 -16.091 1.00 84.12 187 THR A N 1
ATOM 1476 C CA . THR A 1 187 ? 21.839 -1.346 -14.795 1.00 84.12 187 THR A CA 1
ATOM 1477 C C . THR A 1 187 ? 20.885 -2.537 -14.739 1.00 84.12 187 THR A C 1
ATOM 1479 O O . THR A 1 187 ? 21.235 -3.580 -14.200 1.00 84.12 187 THR A O 1
ATOM 1482 N N . TYR A 1 188 ? 19.712 -2.409 -15.358 1.00 71.12 188 TYR A N 1
ATOM 1483 C CA . TYR A 1 188 ? 18.772 -3.509 -15.558 1.00 71.12 188 TYR A CA 1
ATOM 1484 C C . TYR A 1 188 ? 18.740 -3.864 -17.040 1.00 71.12 188 TYR A C 1
ATOM 1486 O O . TYR A 1 188 ? 17.843 -3.391 -17.746 1.00 71.12 188 TYR A O 1
ATOM 1494 N N . PRO A 1 189 ? 19.703 -4.656 -17.555 1.00 62.78 189 PRO A N 1
ATOM 1495 C CA . PRO A 1 189 ? 19.622 -5.107 -18.928 1.00 62.78 189 PRO A CA 1
ATOM 1496 C C . PRO A 1 189 ? 18.345 -5.932 -19.043 1.00 62.78 189 PRO A C 1
ATOM 1498 O O . PRO A 1 189 ? 18.287 -7.077 -18.594 1.00 62.78 189 PRO A O 1
ATOM 1501 N N . ALA A 1 190 ? 17.302 -5.338 -19.628 1.00 63.75 190 ALA A N 1
ATOM 1502 C CA . ALA A 1 190 ? 16.145 -6.091 -20.067 1.00 63.75 190 ALA A CA 1
ATOM 1503 C C . ALA A 1 190 ? 16.707 -7.266 -20.862 1.00 63.75 190 ALA A C 1
ATOM 1505 O O . ALA A 1 190 ? 17.474 -7.048 -21.808 1.00 63.75 190 ALA A O 1
ATOM 1506 N N . LYS A 1 191 ? 16.422 -8.496 -20.417 1.00 64.81 191 LYS A N 1
ATOM 1507 C CA . LYS A 1 191 ? 16.922 -9.707 -21.067 1.00 64.81 191 LYS A CA 1
ATOM 1508 C C . LYS A 1 191 ? 16.491 -9.590 -22.523 1.00 64.81 191 LYS A C 1
ATOM 1510 O O . LYS A 1 191 ? 15.304 -9.653 -22.822 1.00 64.81 191 LYS A O 1
ATOM 1515 N N . SER A 1 192 ? 17.429 -9.266 -23.411 1.00 65.50 192 SER A N 1
ATOM 1516 C CA . SER A 1 192 ? 17.098 -8.978 -24.800 1.00 65.50 192 SER A CA 1
ATOM 1517 C C . SER A 1 192 ? 16.701 -10.304 -25.426 1.00 65.50 192 SER A C 1
ATOM 1519 O O . SER A 1 192 ? 17.553 -11.131 -25.744 1.00 65.50 192 SER A O 1
ATOM 1521 N N . VAL A 1 193 ? 15.395 -10.534 -25.531 1.00 71.75 193 VAL A N 1
ATOM 1522 C CA . VAL A 1 193 ? 14.828 -11.742 -26.125 1.00 71.75 193 VAL A CA 1
ATOM 1523 C C . VAL A 1 193 ? 14.941 -11.596 -27.642 1.00 71.75 193 VAL A C 1
ATOM 1525 O O . VAL A 1 193 ? 14.035 -11.110 -28.317 1.00 71.75 193 VAL A O 1
ATOM 1528 N N . LYS A 1 194 ? 16.112 -11.939 -28.186 1.00 80.69 194 LYS A N 1
ATOM 1529 C CA . LYS A 1 194 ? 16.364 -11.925 -29.631 1.00 80.69 194 LYS A CA 1
ATOM 1530 C C . LYS A 1 194 ? 15.890 -13.238 -30.255 1.00 80.69 194 LYS A C 1
ATOM 1532 O O . LYS A 1 194 ? 16.052 -14.283 -29.628 1.00 80.69 194 LYS A O 1
ATOM 1537 N N . PRO A 1 195 ? 15.344 -13.208 -31.483 1.00 82.50 195 PRO A N 1
ATOM 1538 C CA . PRO A 1 195 ? 15.004 -14.436 -32.180 1.00 82.50 195 PRO A CA 1
ATOM 1539 C C . PRO A 1 195 ? 16.261 -15.297 -32.382 1.00 82.50 195 PRO A C 1
ATOM 1541 O O . PRO A 1 195 ? 17.281 -14.747 -32.806 1.00 82.50 195 PRO A O 1
ATOM 1544 N N . PRO A 1 196 ? 16.191 -16.626 -32.172 1.00 85.31 196 PRO A N 1
ATOM 1545 C CA . PRO A 1 196 ? 17.311 -17.549 -32.387 1.00 85.31 196 PRO A CA 1
ATOM 1546 C C . PRO A 1 196 ? 17.797 -17.604 -33.840 1.00 85.31 196 PRO A C 1
ATOM 1548 O O . PRO A 1 196 ? 18.851 -18.162 -34.120 1.00 85.31 196 PRO A O 1
ATOM 1551 N N . ARG A 1 197 ? 17.027 -17.031 -34.778 1.00 87.94 197 ARG A N 1
ATOM 1552 C CA . ARG A 1 197 ? 17.295 -17.039 -36.222 1.00 87.94 197 ARG A CA 1
ATOM 1553 C C . ARG A 1 197 ? 17.469 -18.446 -36.797 1.00 87.94 197 ARG A C 1
ATOM 1555 O O . ARG A 1 197 ? 18.195 -18.610 -37.765 1.00 87.94 197 ARG A O 1
ATOM 1562 N N . SER A 1 198 ? 16.772 -19.449 -36.257 1.00 87.50 198 SER A N 1
ATOM 1563 C CA . SER A 1 198 ? 16.915 -20.847 -36.705 1.00 87.50 198 SER A CA 1
ATOM 1564 C C . SER A 1 198 ? 16.608 -21.060 -38.200 1.00 87.50 198 SER A C 1
ATOM 1566 O O . SER A 1 198 ? 17.061 -22.036 -38.785 1.00 87.50 198 SER A O 1
ATOM 1568 N N . TRP A 1 199 ? 15.912 -20.119 -38.849 1.00 86.06 199 TRP A N 1
ATOM 1569 C CA . TRP A 1 199 ? 15.679 -20.101 -40.299 1.00 86.06 199 TRP A CA 1
ATOM 1570 C C . TRP A 1 199 ? 16.952 -19.933 -41.145 1.00 86.06 199 TRP A C 1
ATOM 1572 O O . TRP A 1 199 ? 16.904 -20.137 -42.354 1.00 86.06 199 TRP A O 1
ATOM 1582 N N . THR A 1 200 ? 18.096 -19.573 -40.553 1.00 90.31 200 THR A N 1
ATOM 1583 C CA . THR A 1 200 ? 19.386 -19.564 -41.265 1.00 90.31 200 THR A CA 1
ATOM 1584 C C . THR A 1 200 ? 19.890 -20.971 -41.585 1.00 90.31 200 THR A C 1
ATOM 1586 O O . THR A 1 200 ? 20.761 -21.114 -42.437 1.00 90.31 200 THR A O 1
ATOM 1589 N N . SER A 1 201 ? 19.348 -22.006 -40.934 1.00 87.56 201 SER A N 1
ATOM 1590 C CA . SER A 1 201 ? 19.655 -23.418 -41.190 1.00 87.56 201 SER A CA 1
ATOM 1591 C C . SER A 1 201 ? 18.365 -24.188 -41.503 1.00 87.56 201 SER A C 1
ATOM 1593 O O . SER A 1 201 ? 17.768 -24.786 -40.608 1.00 87.56 201 SER A O 1
ATOM 1595 N N . PRO A 1 202 ? 17.903 -24.189 -42.768 1.00 88.06 202 PRO A N 1
ATOM 1596 C CA . PRO A 1 202 ? 16.606 -24.764 -43.134 1.00 88.06 202 PRO A CA 1
ATOM 1597 C C . PRO A 1 202 ? 16.433 -26.240 -42.751 1.00 88.06 202 PRO A C 1
ATOM 1599 O O . PRO A 1 202 ? 15.339 -26.649 -42.376 1.00 88.06 202 PRO A O 1
ATOM 1602 N N . SER A 1 203 ? 17.511 -27.030 -42.792 1.00 88.88 203 SER A N 1
ATOM 1603 C CA . SER A 1 203 ? 17.493 -28.461 -42.463 1.00 88.88 203 SER A CA 1
ATOM 1604 C C . SER A 1 203 ? 17.231 -28.757 -40.983 1.00 88.88 203 SER A C 1
ATOM 1606 O O . SER A 1 203 ? 16.685 -29.810 -40.665 1.00 88.88 203 SER A O 1
ATOM 1608 N N . SER A 1 204 ? 17.591 -27.845 -40.076 1.00 87.38 204 SER A N 1
ATOM 1609 C CA . SER A 1 204 ? 17.417 -28.007 -38.625 1.00 87.38 204 SER A CA 1
ATOM 1610 C C . SER A 1 204 ? 16.343 -27.094 -38.030 1.00 87.38 204 SER A C 1
ATOM 1612 O O . SER A 1 204 ? 15.940 -27.305 -36.885 1.00 87.38 204 SER A O 1
ATOM 1614 N N . HIS A 1 205 ? 15.830 -26.130 -38.804 1.00 88.50 205 HIS A N 1
ATOM 1615 C CA . HIS A 1 205 ? 14.869 -25.120 -38.358 1.00 88.50 205 HIS A CA 1
ATOM 1616 C C . HIS A 1 205 ? 13.683 -25.714 -37.591 1.00 88.50 205 HIS A C 1
ATOM 1618 O O . HIS A 1 205 ? 13.442 -25.326 -36.450 1.00 88.50 205 HIS A O 1
ATOM 1624 N N . ALA A 1 206 ? 12.973 -26.682 -38.179 1.00 85.19 206 ALA A N 1
ATOM 1625 C CA . ALA A 1 206 ? 11.765 -27.257 -37.584 1.00 85.19 206 ALA A CA 1
ATOM 1626 C C . ALA A 1 206 ? 12.027 -27.904 -36.212 1.00 85.19 206 ALA A C 1
ATOM 1628 O O . ALA A 1 206 ? 11.232 -27.742 -35.288 1.00 85.19 206 ALA A O 1
ATOM 1629 N N . LEU A 1 207 ? 13.167 -28.583 -36.056 1.00 86.19 207 LEU A N 1
ATOM 1630 C CA . LEU A 1 207 ? 13.569 -29.183 -34.783 1.00 86.19 207 LEU A CA 1
ATOM 1631 C C . LEU A 1 207 ? 13.936 -28.108 -33.753 1.00 86.19 207 LEU A C 1
ATOM 1633 O O . LEU A 1 207 ? 13.502 -28.190 -32.605 1.00 86.19 207 LEU A O 1
ATOM 1637 N N . SER A 1 208 ? 14.665 -27.064 -34.167 1.00 85.75 208 SER A N 1
ATOM 1638 C CA . SER A 1 208 ? 14.997 -25.932 -33.296 1.00 85.75 208 SER A CA 1
ATOM 1639 C C . SER A 1 208 ? 13.751 -25.194 -32.808 1.00 85.75 208 SER A C 1
ATOM 1641 O O . SER A 1 208 ? 13.683 -24.842 -31.636 1.00 85.75 208 SER A O 1
ATOM 1643 N N . VAL A 1 209 ? 12.741 -24.997 -33.664 1.00 88.69 209 VAL A N 1
ATOM 1644 C CA . VAL A 1 209 ? 11.484 -24.325 -33.290 1.00 88.69 209 VAL A CA 1
ATOM 1645 C C . VAL A 1 209 ? 10.765 -25.038 -32.141 1.00 88.69 209 VAL A C 1
ATOM 1647 O O . VAL A 1 209 ? 10.220 -24.370 -31.264 1.00 88.69 209 VAL A O 1
ATOM 1650 N N . LEU A 1 210 ? 10.780 -26.374 -32.112 1.00 85.81 210 LEU A N 1
ATOM 1651 C CA . LEU A 1 210 ? 10.097 -27.160 -31.077 1.00 85.81 210 LEU A CA 1
ATOM 1652 C C . LEU A 1 210 ? 10.805 -27.125 -29.716 1.00 85.81 210 LEU A C 1
ATOM 1654 O O . LEU A 1 210 ? 10.158 -27.303 -28.684 1.00 85.81 210 LEU A O 1
ATOM 1658 N N . GLN A 1 211 ? 12.122 -26.918 -29.707 1.00 85.62 211 GLN A N 1
ATOM 1659 C CA . GLN A 1 211 ? 12.948 -27.000 -28.499 1.00 85.62 211 GLN A CA 1
ATOM 1660 C C . GLN A 1 211 ? 13.274 -25.624 -27.906 1.00 85.62 211 GLN A C 1
ATOM 1662 O O . GLN A 1 211 ? 13.483 -25.505 -26.700 1.00 85.62 211 GLN A O 1
ATOM 1667 N N . GLU A 1 212 ? 13.294 -24.575 -28.728 1.00 87.44 212 GLU A N 1
ATOM 1668 C CA . GLU A 1 212 ? 13.709 -23.236 -28.316 1.00 87.44 212 GLU A CA 1
ATOM 1669 C C . GLU A 1 212 ? 12.595 -22.466 -27.581 1.00 87.44 212 GLU A C 1
ATOM 1671 O O . GLU A 1 212 ? 11.531 -22.192 -28.159 1.00 87.44 212 GLU A O 1
ATOM 1676 N N . PRO A 1 213 ? 12.838 -22.001 -26.337 1.00 87.94 213 PRO A N 1
ATOM 1677 C CA . PRO A 1 213 ? 11.854 -21.243 -25.569 1.00 87.94 213 PRO A CA 1
ATOM 1678 C C . PRO A 1 213 ? 11.339 -19.998 -26.292 1.00 87.94 213 PRO A C 1
ATOM 1680 O O . PRO A 1 213 ? 10.179 -19.635 -26.111 1.00 87.94 213 PRO A O 1
ATOM 1683 N N . TRP A 1 214 ? 12.157 -19.338 -27.119 1.00 89.75 214 TRP A N 1
ATOM 1684 C CA . TRP A 1 214 ? 11.736 -18.139 -27.852 1.00 89.75 214 TRP A CA 1
ATOM 1685 C C . TRP A 1 214 ? 10.515 -18.405 -28.745 1.00 89.75 214 TRP A C 1
ATOM 1687 O O . TRP A 1 214 ? 9.532 -17.666 -28.680 1.00 89.75 214 TRP A O 1
ATOM 1697 N N . TYR A 1 215 ? 10.540 -19.492 -29.525 1.00 89.75 215 TYR A N 1
ATOM 1698 C CA . TYR A 1 215 ? 9.423 -19.853 -30.402 1.00 89.75 215 TYR A CA 1
ATOM 1699 C C . TYR A 1 215 ? 8.211 -20.319 -29.599 1.00 89.75 215 TYR A C 1
ATOM 1701 O O . TYR A 1 215 ? 7.087 -19.963 -29.938 1.00 89.75 215 TYR A O 1
ATOM 1709 N N . ARG A 1 216 ? 8.424 -21.027 -28.482 1.00 87.00 216 ARG A N 1
ATOM 1710 C CA . ARG A 1 216 ? 7.335 -21.407 -27.572 1.00 87.00 216 ARG A CA 1
ATOM 1711 C C . ARG A 1 216 ? 6.554 -20.190 -27.072 1.00 87.00 216 ARG A C 1
ATOM 1713 O O . ARG A 1 216 ? 5.329 -20.202 -27.121 1.00 87.00 216 ARG A O 1
ATOM 1720 N N . HIS A 1 217 ? 7.238 -19.137 -26.620 1.00 88.50 217 HIS A N 1
ATOM 1721 C CA . HIS A 1 217 ? 6.567 -17.907 -26.181 1.00 88.50 217 HIS A CA 1
ATOM 1722 C C . HIS A 1 217 ? 5.838 -17.213 -27.337 1.00 88.50 217 HIS A C 1
ATOM 1724 O O . HIS A 1 217 ? 4.721 -16.738 -27.146 1.00 88.50 217 HIS A O 1
ATOM 1730 N N . LEU A 1 218 ? 6.430 -17.192 -28.538 1.00 89.50 218 LEU A N 1
ATOM 1731 C CA . LEU A 1 218 ? 5.772 -16.652 -29.729 1.00 89.50 218 LEU A CA 1
ATOM 1732 C C . LEU A 1 218 ? 4.457 -17.389 -30.027 1.00 89.50 218 LEU A C 1
ATOM 1734 O O . LEU A 1 218 ? 3.443 -16.735 -30.262 1.00 89.50 218 LEU A O 1
ATOM 1738 N N . PHE A 1 219 ? 4.454 -18.723 -29.960 1.00 88.56 219 PHE A N 1
ATOM 1739 C CA . PHE A 1 219 ? 3.242 -19.515 -30.164 1.00 88.56 219 PHE A CA 1
ATOM 1740 C C . PHE A 1 219 ? 2.187 -19.258 -29.091 1.00 88.56 219 PHE A C 1
ATOM 1742 O O . PHE A 1 219 ? 1.025 -19.131 -29.445 1.00 88.56 219 PHE A O 1
ATOM 1749 N N . VAL A 1 220 ? 2.565 -19.102 -27.818 1.00 90.06 220 VAL A N 1
ATOM 1750 C CA . VAL A 1 220 ? 1.611 -18.743 -26.748 1.00 90.06 220 VAL A CA 1
ATOM 1751 C C . VAL A 1 220 ? 0.949 -17.391 -27.026 1.00 90.06 220 VAL A C 1
ATOM 1753 O O . VAL A 1 220 ? -0.262 -17.251 -26.882 1.00 90.06 220 VAL A O 1
ATOM 1756 N N . VAL A 1 221 ? 1.726 -16.393 -27.456 1.00 87.94 221 VAL A N 1
ATOM 1757 C CA . VAL A 1 221 ? 1.181 -15.074 -27.810 1.00 87.94 221 VAL A CA 1
ATOM 1758 C C . VAL A 1 221 ? 0.256 -15.176 -29.023 1.00 87.94 221 VAL A C 1
ATOM 1760 O O . VAL A 1 221 ? -0.835 -14.611 -29.008 1.00 87.94 221 VAL A O 1
ATOM 1763 N N . GLN A 1 222 ? 0.669 -15.901 -30.064 1.00 89.56 222 GLN A N 1
ATOM 1764 C CA . GLN A 1 222 ? -0.134 -16.084 -31.271 1.00 89.56 222 GLN A CA 1
ATOM 1765 C C . GLN A 1 222 ? -1.439 -16.838 -30.982 1.00 89.56 222 GLN A C 1
ATOM 1767 O O . GLN A 1 222 ? -2.487 -16.422 -31.466 1.00 89.56 222 GLN A O 1
ATOM 1772 N N . ASP A 1 223 ? -1.379 -17.901 -30.183 1.00 89.88 223 ASP A N 1
ATOM 1773 C CA . ASP A 1 223 ? -2.525 -18.699 -29.745 1.00 89.88 223 ASP A CA 1
ATOM 1774 C C . ASP A 1 223 ? -3.536 -17.843 -28.972 1.00 89.88 223 ASP A C 1
ATOM 1776 O O . ASP A 1 223 ? -4.711 -17.771 -29.341 1.00 89.88 223 ASP A O 1
ATOM 1780 N N . ALA A 1 224 ? -3.058 -17.080 -27.982 1.00 91.50 224 ALA A N 1
ATOM 1781 C CA . ALA A 1 224 ? -3.895 -16.162 -27.217 1.00 91.50 224 ALA A CA 1
ATOM 1782 C C . ALA A 1 224 ? -4.554 -15.109 -28.121 1.00 91.50 224 ALA A C 1
ATOM 1784 O O . ALA A 1 224 ? -5.768 -14.913 -28.062 1.00 91.50 224 ALA A O 1
ATOM 1785 N N . LEU A 1 225 ? -3.781 -14.455 -28.996 1.00 86.88 225 LEU A N 1
ATOM 1786 C CA . LEU A 1 225 ? -4.311 -13.455 -29.926 1.00 86.88 225 LEU A CA 1
ATOM 1787 C C . LEU A 1 225 ? -5.339 -14.055 -30.885 1.00 86.88 225 LEU A C 1
ATOM 1789 O O . LEU A 1 225 ? -6.377 -13.434 -31.126 1.00 86.88 225 LEU A O 1
ATOM 1793 N N . PHE A 1 226 ? -5.074 -15.250 -31.413 1.00 87.19 226 PHE A N 1
ATOM 1794 C CA . PHE A 1 226 ? -5.987 -15.949 -32.307 1.00 87.19 226 PHE A CA 1
ATOM 1795 C C . PHE A 1 226 ? -7.305 -16.263 -31.600 1.00 87.19 226 PHE A C 1
ATOM 1797 O O . PHE A 1 226 ? -8.362 -15.839 -32.066 1.00 87.19 226 PHE A O 1
ATOM 1804 N N . HIS A 1 227 ? -7.259 -16.930 -30.446 1.00 87.31 227 HIS A N 1
ATOM 1805 C CA . HIS A 1 227 ? -8.463 -17.332 -29.727 1.00 87.31 227 HIS A CA 1
ATOM 1806 C C . HIS A 1 227 ? -9.265 -16.144 -29.199 1.00 87.31 227 HIS A C 1
ATOM 1808 O O . HIS A 1 227 ? -10.495 -16.157 -29.303 1.00 87.31 227 HIS A O 1
ATOM 1814 N N . ILE A 1 228 ? -8.605 -15.093 -28.702 1.00 87.94 228 ILE A N 1
ATOM 1815 C CA . ILE A 1 228 ? -9.279 -13.856 -28.287 1.00 87.94 228 ILE A CA 1
ATOM 1816 C C . ILE A 1 228 ? -9.974 -13.211 -29.489 1.00 87.94 228 ILE A C 1
ATOM 1818 O O . ILE A 1 228 ? -11.160 -12.886 -29.411 1.00 87.94 228 ILE A O 1
ATOM 1822 N N . SER A 1 229 ? -9.269 -13.079 -30.617 1.00 86.81 229 SER A N 1
ATOM 1823 C CA . SER A 1 229 ? -9.817 -12.456 -31.826 1.00 86.81 229 SER A CA 1
ATOM 1824 C C . SER A 1 229 ? -10.992 -13.256 -32.382 1.00 86.81 229 SER A C 1
ATOM 1826 O O . SER A 1 229 ? -12.068 -12.705 -32.601 1.00 86.81 229 SER A O 1
ATOM 1828 N N . VAL A 1 230 ? -10.826 -14.567 -32.560 1.00 87.38 230 VAL A N 1
ATOM 1829 C CA . VAL A 1 230 ? -11.886 -15.456 -33.047 1.00 87.38 230 VAL A CA 1
ATOM 1830 C C . VAL A 1 230 ? -13.100 -15.412 -32.130 1.00 87.38 230 VAL A C 1
ATOM 1832 O O . VAL A 1 230 ? -14.218 -15.266 -32.618 1.00 87.38 230 VAL A O 1
ATOM 1835 N N . THR A 1 231 ? -12.897 -15.482 -30.813 1.00 88.50 231 THR A N 1
ATOM 1836 C CA . THR A 1 231 ? -13.997 -15.414 -29.844 1.00 88.50 231 THR A CA 1
ATOM 1837 C C . THR A 1 231 ? -14.739 -14.086 -29.942 1.00 88.50 231 THR A C 1
ATOM 1839 O O . THR A 1 231 ? -15.968 -14.081 -29.948 1.00 88.50 231 THR A O 1
ATOM 1842 N N . PHE A 1 232 ? -14.017 -12.968 -30.061 1.00 90.25 232 PHE A N 1
ATOM 1843 C CA . PHE A 1 232 ? -14.614 -11.648 -30.243 1.00 90.25 232 PHE A CA 1
ATOM 1844 C C . PHE A 1 232 ? -15.456 -11.583 -31.525 1.00 90.25 232 PHE A C 1
ATOM 1846 O O . PHE A 1 232 ? -16.650 -11.302 -31.458 1.00 90.25 232 PHE A O 1
ATOM 1853 N N . PHE A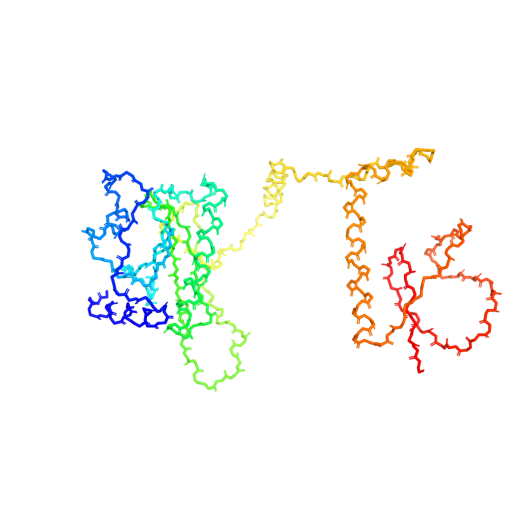 1 233 ? -14.872 -11.899 -32.683 1.00 87.06 233 PHE A N 1
ATOM 1854 C CA . PHE A 1 233 ? -15.563 -11.794 -33.973 1.00 87.06 233 PHE A CA 1
ATOM 1855 C C . PHE A 1 233 ? -16.728 -12.779 -34.109 1.00 87.06 233 PHE A C 1
ATOM 1857 O O . PHE A 1 233 ? -17.753 -12.437 -34.697 1.00 87.06 233 PHE A O 1
ATOM 1864 N N . HIS A 1 234 ? -16.605 -13.978 -33.541 1.00 84.38 234 HIS A N 1
ATOM 1865 C CA . HIS A 1 234 ? -17.674 -14.972 -33.553 1.00 84.38 234 HIS A CA 1
ATOM 1866 C C . HIS A 1 234 ? -18.825 -14.587 -32.623 1.00 84.38 234 HIS A C 1
ATOM 1868 O O . HIS A 1 234 ? -19.972 -14.578 -33.055 1.00 84.38 234 HIS A O 1
ATOM 1874 N N . ARG A 1 235 ? -18.538 -14.225 -31.365 1.00 86.31 235 ARG A N 1
ATOM 1875 C CA . ARG A 1 235 ? -19.591 -13.982 -30.367 1.00 86.31 235 ARG A CA 1
ATOM 1876 C C . ARG A 1 235 ? -20.217 -12.596 -30.453 1.00 86.31 235 ARG A C 1
ATOM 1878 O O . ARG A 1 235 ? -21.403 -12.468 -30.184 1.00 86.31 235 ARG A O 1
ATOM 1885 N N . GLN A 1 236 ? -19.433 -11.569 -30.776 1.00 86.75 236 GLN A N 1
ATOM 1886 C CA . GLN A 1 236 ? -19.908 -10.180 -30.768 1.00 86.75 236 GLN A CA 1
ATOM 1887 C C . GLN A 1 236 ? -20.408 -9.723 -32.137 1.00 86.75 236 GLN A C 1
ATOM 1889 O O . GLN A 1 236 ? -21.261 -8.844 -32.213 1.00 86.75 236 GLN A O 1
ATOM 1894 N N . LEU A 1 237 ? -19.862 -10.285 -33.221 1.00 84.31 237 LEU A N 1
ATOM 1895 C CA . LEU A 1 237 ? -20.105 -9.793 -34.580 1.00 84.31 237 LEU A CA 1
ATOM 1896 C C . LEU A 1 237 ? -20.707 -10.851 -35.526 1.00 84.31 237 LEU A C 1
ATOM 1898 O O . LEU A 1 237 ? -21.011 -10.512 -36.668 1.00 84.31 237 LEU A O 1
ATOM 1902 N N . ASP A 1 238 ? -20.882 -12.096 -35.066 1.00 87.94 238 ASP A N 1
ATOM 1903 C CA . ASP A 1 238 ? -21.381 -13.257 -35.830 1.00 87.94 238 ASP A CA 1
ATOM 1904 C C . ASP A 1 238 ? -20.614 -13.547 -37.135 1.00 87.94 238 ASP A C 1
ATOM 1906 O O . ASP A 1 238 ? -21.157 -13.956 -38.163 1.00 87.94 238 ASP A O 1
ATOM 1910 N N . TYR A 1 239 ? -19.297 -13.347 -37.108 1.00 82.31 239 TYR A N 1
ATOM 1911 C CA . TYR A 1 239 ? -18.429 -13.753 -38.211 1.00 82.31 239 TYR A CA 1
ATOM 1912 C C . TYR A 1 239 ? -18.061 -15.229 -38.064 1.00 82.31 239 TYR A C 1
ATOM 1914 O O . TYR A 1 239 ? -17.768 -15.721 -36.969 1.00 82.31 239 TYR A O 1
ATOM 1922 N N . LYS A 1 240 ? -18.008 -15.942 -39.192 1.00 78.81 240 LYS A N 1
ATOM 1923 C CA . LYS A 1 240 ? -17.401 -17.274 -39.254 1.00 78.81 240 LYS A CA 1
ATOM 1924 C C . LYS A 1 240 ? -15.958 -17.125 -39.747 1.00 78.81 240 LYS A C 1
ATOM 1926 O O . LYS A 1 240 ? -15.658 -16.282 -40.595 1.00 78.81 240 LYS A O 1
ATOM 1931 N N . HIS A 1 241 ? -15.055 -17.917 -39.183 1.00 79.25 241 HIS A N 1
ATOM 1932 C CA . HIS A 1 241 ? -13.652 -17.970 -39.592 1.00 79.25 241 HIS A CA 1
ATOM 1933 C C . HIS A 1 241 ? -13.403 -19.282 -40.342 1.00 79.25 241 HIS A C 1
ATOM 1935 O O . HIS A 1 241 ? -14.018 -20.302 -40.033 1.00 79.25 241 HIS A O 1
ATOM 1941 N N . CYS A 1 242 ? -12.520 -19.252 -41.337 1.00 75.12 242 CYS A N 1
ATOM 1942 C CA . CYS A 1 242 ? -12.121 -20.427 -42.105 1.00 75.12 242 CYS A CA 1
ATOM 1943 C C . CYS A 1 242 ? -10.596 -20.447 -42.226 1.00 75.12 242 CYS A C 1
ATOM 1945 O O . CYS A 1 242 ? -9.985 -19.426 -42.546 1.00 75.12 242 CYS A O 1
ATOM 1947 N N . PHE A 1 243 ? -9.985 -21.606 -41.976 1.00 69.88 243 PHE A N 1
ATOM 1948 C CA . PHE A 1 243 ? -8.581 -21.830 -42.302 1.00 69.88 243 PHE A CA 1
ATOM 1949 C C . PHE A 1 243 ? -8.471 -22.107 -43.799 1.00 69.88 243 PHE A C 1
ATOM 1951 O O . PHE A 1 243 ? -8.891 -23.159 -44.275 1.00 69.88 243 PHE A O 1
ATOM 1958 N N . VAL A 1 244 ? -7.921 -21.152 -44.546 1.00 64.56 244 VAL A N 1
ATOM 1959 C CA . VAL A 1 244 ? -7.615 -21.357 -45.962 1.00 64.56 244 VAL A CA 1
ATOM 1960 C C . VAL A 1 244 ? -6.281 -22.103 -46.084 1.00 64.56 244 VAL A C 1
ATOM 1962 O O . VAL A 1 244 ? -5.314 -21.711 -45.424 1.00 64.56 244 VAL A O 1
ATOM 1965 N N . PRO A 1 245 ? -6.192 -23.182 -46.882 1.00 46.16 245 PRO A N 1
ATOM 1966 C CA . PRO A 1 245 ? -4.924 -23.860 -47.107 1.00 46.16 245 PRO A CA 1
ATOM 1967 C C . PRO A 1 245 ? -3.963 -22.893 -47.803 1.00 46.16 245 PRO A C 1
ATOM 1969 O O . PRO A 1 245 ? -4.181 -22.503 -48.949 1.00 46.16 245 PRO A O 1
ATOM 1972 N N . MET A 1 246 ? -2.902 -22.484 -47.106 1.00 50.03 246 MET A N 1
ATOM 1973 C CA . MET A 1 246 ? -1.800 -21.768 -47.739 1.00 50.03 246 MET A CA 1
ATOM 1974 C C . MET A 1 246 ? -0.963 -22.788 -48.510 1.00 50.03 246 MET A C 1
ATOM 1976 O O . MET A 1 246 ? -0.174 -23.524 -47.923 1.00 50.03 246 MET A O 1
ATOM 1980 N N . THR A 1 247 ? -1.148 -22.867 -49.826 1.00 40.91 247 THR A N 1
ATOM 1981 C CA . THR A 1 247 ? -0.201 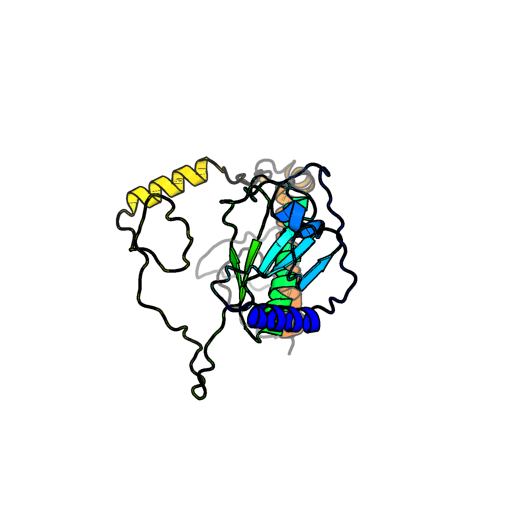-23.560 -50.703 1.00 40.91 247 THR A CA 1
ATOM 1982 C C . THR A 1 247 ? 1.127 -22.804 -50.676 1.00 40.91 247 THR A C 1
ATOM 1984 O O . THR A 1 247 ? 1.164 -21.602 -50.936 1.00 40.91 247 THR A O 1
ATOM 1987 N N . THR A 1 248 ? 2.214 -23.503 -50.354 1.00 41.78 248 THR A N 1
ATOM 1988 C CA . THR A 1 248 ? 3.558 -22.955 -50.094 1.00 41.78 248 THR A CA 1
ATOM 1989 C C . THR A 1 248 ? 4.287 -22.348 -51.300 1.00 41.78 248 THR A C 1
ATOM 1991 O O . THR A 1 248 ? 5.429 -21.936 -51.145 1.00 41.78 248 THR A O 1
ATOM 1994 N N . ASP A 1 249 ? 3.635 -22.199 -52.456 1.00 35.25 249 ASP A N 1
ATOM 1995 C CA . ASP A 1 249 ? 4.185 -21.468 -53.612 1.00 35.25 249 ASP A CA 1
ATOM 1996 C C . ASP A 1 249 ? 3.679 -20.018 -53.726 1.00 35.25 249 ASP A C 1
ATOM 1998 O O . ASP A 1 249 ? 4.068 -19.280 -54.632 1.00 35.25 249 ASP A O 1
ATOM 2002 N N . ALA A 1 250 ? 2.841 -19.557 -52.793 1.00 39.38 250 ALA A N 1
ATOM 2003 C CA . ALA A 1 250 ? 2.447 -18.154 -52.733 1.00 39.38 250 ALA A CA 1
ATOM 2004 C C . ALA A 1 250 ? 3.520 -17.327 -52.007 1.00 39.38 250 ALA A C 1
ATOM 2006 O O . ALA A 1 250 ? 3.474 -17.117 -50.794 1.00 39.38 250 ALA A O 1
ATOM 2007 N N . VAL A 1 251 ? 4.486 -16.818 -52.774 1.00 41.75 251 VAL A N 1
ATOM 2008 C CA . VAL A 1 251 ? 5.296 -15.665 -52.368 1.00 41.75 251 VAL A CA 1
ATOM 2009 C C . VAL A 1 251 ? 4.343 -14.499 -52.106 1.00 41.75 251 VAL A C 1
ATOM 2011 O O . VAL A 1 251 ? 3.825 -13.892 -53.039 1.00 41.75 251 VAL A O 1
ATOM 2014 N N . SER A 1 252 ? 4.107 -14.159 -50.839 1.00 34.44 252 SER A N 1
ATOM 2015 C CA . SER A 1 252 ? 3.443 -12.906 -50.482 1.00 34.44 252 SER A CA 1
ATOM 2016 C C . SER A 1 252 ? 4.448 -11.924 -49.888 1.00 34.44 252 SER A C 1
ATOM 2018 O O . SER A 1 252 ? 4.636 -11.829 -48.677 1.00 34.44 252 SER A O 1
ATOM 2020 N N . SER A 1 253 ? 5.066 -11.148 -50.766 1.00 35.88 253 SER A N 1
ATOM 2021 C CA . SER A 1 253 ? 5.015 -9.694 -50.629 1.00 35.88 253 SER A CA 1
ATOM 2022 C C . SER A 1 253 ? 5.090 -9.117 -52.042 1.00 35.88 253 SER A C 1
ATOM 2024 O O . SER A 1 253 ? 5.906 -9.584 -52.836 1.00 35.88 253 SER A O 1
ATOM 2026 N N . PRO A 1 254 ? 4.244 -8.134 -52.378 1.00 39.81 254 PRO A N 1
ATOM 2027 C CA . PRO A 1 254 ? 4.749 -6.789 -52.162 1.00 39.81 254 PRO A CA 1
ATOM 2028 C C . PRO A 1 254 ? 3.679 -5.811 -51.663 1.00 39.81 254 PRO A C 1
ATOM 2030 O O . PRO A 1 254 ? 2.536 -5.779 -52.109 1.00 39.81 254 PRO A O 1
ATOM 2033 N N . MET A 1 255 ? 4.094 -4.923 -50.766 1.00 36.84 255 MET A N 1
ATOM 2034 C CA . MET A 1 255 ? 3.494 -3.598 -50.668 1.00 36.84 255 MET A CA 1
ATOM 2035 C C . MET A 1 255 ? 3.516 -2.934 -52.058 1.00 36.84 255 MET A C 1
ATOM 2037 O O . MET A 1 255 ? 4.590 -2.609 -52.556 1.00 36.84 255 MET A O 1
ATOM 2041 N N . GLY A 1 256 ? 2.354 -2.713 -52.673 1.00 31.50 256 GLY A N 1
ATOM 2042 C CA . GLY A 1 256 ? 2.243 -1.940 -53.913 1.00 31.50 256 GLY A CA 1
ATOM 2043 C C . GLY A 1 256 ? 0.850 -1.996 -54.542 1.00 31.50 256 GLY A C 1
ATOM 2044 O O . GLY A 1 256 ? 0.225 -3.051 -54.596 1.00 31.50 256 GLY A O 1
ATOM 2045 N N . LEU A 1 257 ? 0.354 -0.847 -55.008 1.00 38.81 257 LEU A N 1
ATOM 2046 C CA . LEU A 1 257 ? -0.874 -0.725 -55.800 1.00 38.81 257 LEU A CA 1
ATOM 2047 C C . LEU A 1 257 ? -0.655 -1.394 -57.170 1.00 38.81 257 LEU A C 1
ATOM 2049 O O . LEU A 1 257 ? -0.050 -0.786 -58.046 1.00 38.81 257 LEU A O 1
ATOM 2053 N N . GLY A 1 258 ? -1.109 -2.640 -57.334 1.00 35.53 258 GLY A N 1
ATOM 2054 C CA . GLY A 1 258 ? -1.046 -3.364 -58.615 1.00 35.53 258 GLY A CA 1
ATOM 2055 C C . GLY A 1 258 ? -0.833 -4.878 -58.500 1.00 35.53 258 GLY A C 1
ATOM 2056 O O . GLY A 1 258 ? 0.002 -5.422 -59.212 1.00 35.53 258 GLY A O 1
ATOM 2057 N N . SER A 1 259 ? -1.530 -5.563 -57.587 1.00 34.56 259 SER A N 1
ATOM 2058 C CA . SER A 1 259 ? -1.432 -7.025 -57.449 1.00 34.56 259 SER A CA 1
ATOM 2059 C C . SER A 1 259 ? -2.628 -7.707 -58.104 1.00 34.56 259 SER A C 1
ATOM 2061 O O . SER A 1 259 ? -3.619 -8.026 -57.444 1.00 34.56 259 SER A O 1
ATOM 2063 N N . ASP A 1 260 ? -2.510 -7.954 -59.402 1.00 35.81 260 ASP A N 1
ATOM 2064 C CA . ASP A 1 260 ? -3.456 -8.747 -60.176 1.00 35.81 260 ASP A CA 1
ATOM 2065 C C . ASP A 1 260 ? -3.195 -10.237 -59.907 1.00 35.81 260 ASP A C 1
ATOM 2067 O O . ASP A 1 260 ? -2.470 -10.915 -60.634 1.00 35.81 260 ASP A O 1
ATOM 2071 N N . CYS A 1 261 ? -3.772 -10.770 -58.828 1.00 35.31 261 CYS A N 1
ATOM 2072 C CA . CYS A 1 261 ? -3.855 -12.217 -58.654 1.00 35.31 261 CYS A CA 1
ATOM 2073 C C . CYS A 1 261 ? -4.917 -12.744 -59.624 1.00 35.31 261 CYS A C 1
ATOM 2075 O O . CYS A 1 261 ? -6.109 -12.483 -59.455 1.00 35.31 261 CYS A O 1
ATOM 2077 N N . TRP A 1 262 ? -4.484 -13.464 -60.658 1.00 26.42 262 TRP A N 1
ATOM 2078 C CA . TRP A 1 262 ? -5.380 -14.075 -61.633 1.00 26.42 262 TRP A CA 1
ATOM 2079 C C . TRP A 1 262 ? -6.396 -14.985 -60.929 1.00 26.42 262 TRP A C 1
ATOM 2081 O O . TRP A 1 262 ? -6.044 -15.845 -60.121 1.00 26.42 262 TRP A O 1
ATOM 2091 N N . ASN A 1 263 ? -7.672 -14.766 -61.240 1.00 27.08 263 ASN A N 1
ATOM 2092 C CA . ASN A 1 263 ? -8.812 -15.460 -60.656 1.00 27.08 263 ASN A CA 1
ATOM 2093 C C . ASN A 1 263 ? -8.715 -16.985 -60.839 1.00 27.08 263 ASN A C 1
ATOM 2095 O O . ASN A 1 263 ? -8.936 -17.482 -61.943 1.00 27.08 263 ASN A O 1
ATOM 2099 N N . ILE A 1 264 ? -8.544 -17.739 -59.751 1.00 28.31 264 ILE A N 1
ATOM 2100 C CA . ILE A 1 264 ? -9.159 -19.068 -59.667 1.00 28.31 264 ILE A CA 1
ATOM 2101 C C . ILE A 1 264 ? -10.573 -18.828 -59.151 1.00 28.31 264 ILE A C 1
ATOM 2103 O O . ILE A 1 264 ? -10.812 -18.599 -57.967 1.00 28.31 264 ILE A O 1
ATOM 2107 N N . ALA A 1 265 ? -11.510 -18.777 -60.093 1.00 27.83 265 ALA A N 1
ATOM 2108 C CA . ALA A 1 265 ? -12.917 -18.537 -59.839 1.00 27.83 265 ALA A CA 1
ATOM 2109 C C . ALA A 1 265 ? -13.530 -19.669 -58.994 1.00 27.83 265 ALA A C 1
ATOM 2111 O O . ALA A 1 265 ? -14.038 -20.648 -59.532 1.00 27.83 265 ALA A O 1
ATOM 2112 N N . ALA A 1 266 ? -13.578 -19.499 -57.675 1.00 29.42 266 ALA A N 1
ATOM 2113 C CA . ALA A 1 266 ? -14.637 -20.101 -56.877 1.00 29.42 266 ALA A CA 1
ATOM 2114 C C . ALA A 1 266 ? -15.873 -19.199 -57.013 1.00 29.42 266 ALA A C 1
ATOM 2116 O O . ALA A 1 266 ? -16.026 -18.202 -56.307 1.00 29.42 266 ALA A O 1
ATOM 2117 N N . LYS A 1 267 ? -16.737 -19.505 -57.989 1.00 27.50 267 LYS A N 1
ATOM 2118 C CA . LYS A 1 267 ? -18.050 -18.864 -58.131 1.00 27.50 267 LYS A CA 1
ATOM 2119 C C . LYS A 1 267 ? -18.936 -19.251 -56.941 1.00 27.50 267 LYS A C 1
ATOM 2121 O O . LYS A 1 267 ? -19.722 -20.180 -57.041 1.00 27.50 267 LYS A O 1
ATOM 2126 N N . HIS A 1 268 ? -18.844 -18.505 -55.847 1.00 29.06 268 HIS A N 1
ATOM 2127 C CA . HIS A 1 268 ? -19.971 -18.276 -54.949 1.00 29.06 268 HIS A CA 1
ATOM 2128 C C . HIS A 1 268 ? -19.975 -16.802 -54.539 1.00 29.06 268 HIS A C 1
ATOM 2130 O O . HIS A 1 268 ? -19.029 -16.268 -53.965 1.00 29.06 268 HIS A O 1
ATOM 2136 N N . THR A 1 269 ? -21.042 -16.122 -54.941 1.00 31.81 269 THR A N 1
ATOM 2137 C CA . THR A 1 269 ? -21.324 -14.706 -54.720 1.00 31.81 269 THR A CA 1
ATOM 2138 C C . THR A 1 269 ? -21.512 -14.395 -53.238 1.00 31.81 269 THR A C 1
ATOM 2140 O O . THR A 1 269 ? -22.612 -14.559 -52.723 1.00 31.81 269 THR A O 1
ATOM 2143 N N . THR A 1 270 ? -20.487 -13.832 -52.595 1.00 29.42 270 THR A N 1
ATOM 2144 C CA . THR A 1 270 ? -20.671 -13.013 -51.387 1.00 29.42 270 THR A CA 1
ATOM 2145 C C . THR A 1 270 ? -19.657 -11.867 -51.390 1.00 29.42 270 THR A C 1
ATOM 2147 O O . THR A 1 270 ? -18.447 -12.083 -51.409 1.00 29.42 270 THR A O 1
ATOM 2150 N N . ARG A 1 271 ? -20.143 -10.618 -51.415 1.00 26.00 271 ARG A N 1
ATOM 2151 C CA . ARG A 1 271 ? -19.316 -9.398 -51.367 1.00 26.00 271 ARG A CA 1
ATOM 2152 C C . ARG A 1 271 ? -18.613 -9.299 -50.005 1.00 26.00 271 ARG A C 1
ATOM 2154 O O . ARG A 1 271 ? -19.223 -8.860 -49.036 1.00 26.00 271 ARG A O 1
ATOM 2161 N N . ALA A 1 272 ? -17.328 -9.639 -49.935 1.00 31.20 272 ALA A N 1
ATOM 2162 C CA . ALA A 1 272 ? -16.477 -9.315 -48.791 1.00 31.20 272 ALA A CA 1
ATOM 2163 C C . ALA A 1 272 ? -15.800 -7.950 -49.014 1.00 31.20 272 ALA A C 1
ATOM 2165 O O . ALA A 1 272 ? -15.119 -7.740 -50.016 1.00 31.20 272 ALA A O 1
ATOM 2166 N N . ARG A 1 273 ? -15.993 -7.002 -48.088 1.00 26.47 273 ARG A N 1
ATOM 2167 C CA . ARG A 1 273 ? -15.290 -5.709 -48.078 1.00 26.47 273 ARG A CA 1
ATOM 2168 C C . ARG A 1 273 ? -14.093 -5.837 -47.134 1.00 26.47 273 ARG A C 1
ATOM 2170 O O . ARG A 1 273 ? -14.278 -5.914 -45.924 1.00 26.47 273 ARG A O 1
ATOM 2177 N N . ILE A 1 274 ? -12.885 -5.901 -47.689 1.00 33.66 274 ILE A N 1
ATOM 2178 C CA . ILE A 1 274 ? -11.636 -6.012 -46.925 1.00 33.66 274 ILE A CA 1
ATOM 2179 C C . ILE A 1 274 ? -11.136 -4.600 -46.598 1.00 33.66 274 ILE A C 1
ATOM 2181 O O . ILE A 1 274 ? -10.940 -3.780 -47.491 1.00 33.66 274 ILE A O 1
ATOM 2185 N N . SER A 1 275 ? -10.925 -4.319 -45.314 1.00 29.97 275 SER A N 1
ATOM 2186 C CA . SER A 1 275 ? -10.184 -3.156 -44.822 1.00 29.97 275 SER A CA 1
ATOM 2187 C C . SER A 1 275 ? -9.040 -3.682 -43.963 1.00 29.97 275 SER A C 1
ATOM 2189 O O . SER A 1 275 ? -9.279 -4.120 -42.840 1.00 29.97 275 SER A O 1
ATOM 2191 N N . SER A 1 276 ? -7.806 -3.652 -44.468 1.00 33.88 276 SER A N 1
ATOM 2192 C CA . SER A 1 276 ? -6.627 -4.055 -43.695 1.00 33.88 276 SER A CA 1
ATOM 2193 C C . SER A 1 276 ? -5.468 -3.080 -43.889 1.00 33.88 276 SER A C 1
ATOM 2195 O O . SER A 1 276 ? -4.900 -2.985 -44.977 1.00 33.88 276 SER A O 1
ATOM 2197 N N . ARG A 1 277 ? -5.072 -2.400 -42.807 1.00 29.59 277 ARG A N 1
ATOM 2198 C CA . ARG A 1 277 ? -3.714 -1.869 -42.632 1.00 29.59 277 ARG A CA 1
ATOM 2199 C C . ARG A 1 277 ? -2.902 -2.902 -41.831 1.00 29.59 277 ARG A C 1
ATOM 2201 O O . ARG A 1 277 ? -3.144 -3.067 -40.647 1.00 29.59 277 ARG A O 1
ATOM 2208 N N . GLY A 1 278 ? -1.986 -3.587 -42.523 1.00 32.41 278 GLY A N 1
ATOM 2209 C CA . GLY A 1 278 ? -0.714 -4.164 -42.046 1.00 32.41 278 GLY A CA 1
ATOM 2210 C C . GLY A 1 278 ? -0.676 -5.132 -40.848 1.00 32.41 278 GLY A C 1
ATOM 2211 O O . GLY A 1 278 ? -0.495 -4.684 -39.725 1.00 32.41 278 GLY A O 1
ATOM 2212 N N . HIS A 1 279 ? -0.664 -6.450 -41.109 1.00 31.44 279 HIS A N 1
ATOM 2213 C CA . HIS A 1 279 ? 0.089 -7.472 -40.344 1.00 31.44 279 HIS A CA 1
ATOM 2214 C C . HIS A 1 279 ? 0.181 -8.797 -41.153 1.00 31.44 279 HIS A C 1
ATOM 2216 O O . HIS A 1 279 ? -0.771 -9.115 -41.865 1.00 31.44 279 HIS A O 1
ATOM 2222 N N . PRO A 1 280 ? 1.281 -9.586 -41.089 1.00 31.69 280 PRO A N 1
ATOM 2223 C CA . PRO A 1 280 ? 1.580 -10.649 -42.062 1.00 31.69 280 PRO A CA 1
ATOM 2224 C C . PRO A 1 280 ? 1.055 -12.052 -41.679 1.00 31.69 280 PRO A C 1
ATOM 2226 O O . PRO A 1 280 ? 1.696 -13.058 -41.964 1.00 31.69 280 PRO A O 1
ATOM 2229 N N . SER A 1 281 ? -0.118 -12.154 -41.052 1.00 35.47 281 SER A N 1
ATOM 2230 C CA . SER A 1 281 ? -0.820 -13.438 -40.902 1.00 35.47 281 SER A CA 1
ATOM 2231 C C . SER A 1 281 ? -2.303 -13.210 -41.175 1.00 35.47 281 SER A C 1
ATOM 2233 O O . SER A 1 281 ? -3.005 -12.580 -40.385 1.00 35.47 281 SER A O 1
ATOM 2235 N N . ALA A 1 282 ? -2.761 -13.622 -42.356 1.00 38.34 282 ALA A N 1
ATOM 2236 C CA . ALA A 1 282 ? -4.111 -13.336 -42.820 1.00 38.34 282 ALA A CA 1
ATOM 2237 C C . ALA A 1 282 ? -5.073 -14.439 -42.357 1.00 38.34 282 ALA A C 1
ATOM 2239 O O . ALA A 1 282 ? -5.196 -15.480 -42.994 1.00 38.34 282 ALA A O 1
ATOM 2240 N N . THR A 1 283 ? -5.779 -14.202 -41.251 1.00 41.19 283 THR A N 1
ATOM 2241 C CA . THR A 1 283 ? -7.021 -14.933 -40.954 1.00 41.19 283 THR A CA 1
ATOM 2242 C C . THR A 1 283 ? -8.163 -14.218 -41.670 1.00 41.19 283 THR A C 1
ATOM 2244 O O . THR A 1 283 ? -8.429 -13.046 -41.398 1.00 41.19 283 THR A O 1
ATOM 2247 N N . LEU A 1 284 ? -8.819 -14.895 -42.614 1.00 44.44 284 LEU A N 1
ATOM 2248 C CA . LEU A 1 284 ? -9.947 -14.333 -43.353 1.00 44.44 284 LEU A CA 1
ATOM 2249 C C . LEU A 1 284 ? -11.238 -14.512 -42.540 1.00 44.44 284 LEU A C 1
ATOM 2251 O O . LEU A 1 284 ? -11.662 -15.635 -42.264 1.00 44.44 284 LEU A O 1
ATOM 2255 N N . PHE A 1 285 ? -11.873 -13.399 -42.176 1.00 44.12 285 PHE A N 1
ATOM 2256 C CA . PHE A 1 285 ? -13.182 -13.392 -41.524 1.00 44.12 285 PHE A CA 1
ATOM 2257 C C . PHE A 1 285 ? -14.271 -13.127 -42.562 1.00 44.12 285 PHE A C 1
ATOM 2259 O O . PHE A 1 285 ? -14.234 -12.112 -43.260 1.00 44.12 285 PHE A O 1
ATOM 2266 N N . ILE A 1 286 ? -15.255 -14.022 -42.651 1.00 45.91 286 ILE A N 1
ATOM 2267 C CA . ILE A 1 286 ? -16.383 -13.888 -43.576 1.00 45.91 286 ILE A CA 1
ATOM 2268 C C . ILE A 1 286 ? -17.655 -13.708 -42.748 1.00 45.91 286 ILE A C 1
ATOM 2270 O O . ILE A 1 286 ? -17.983 -14.531 -41.890 1.00 45.91 286 ILE A O 1
ATOM 2274 N N . ARG A 1 287 ? -18.374 -12.612 -43.007 1.00 35.69 287 ARG A N 1
ATOM 2275 C CA . ARG A 1 287 ? -19.711 -12.398 -42.454 1.00 35.69 287 ARG A CA 1
ATOM 2276 C C . ARG A 1 287 ? -20.691 -13.212 -43.283 1.00 35.69 287 ARG A C 1
ATOM 2278 O O . ARG A 1 287 ? -20.833 -12.958 -44.479 1.00 35.69 287 ARG A O 1
ATOM 2285 N N . VAL A 1 288 ? -21.328 -14.193 -42.663 1.00 42.22 288 VAL A N 1
ATOM 2286 C CA . VAL A 1 288 ? -22.415 -14.934 -43.304 1.00 42.22 288 VAL A CA 1
ATOM 2287 C C . VAL A 1 288 ? -23.687 -14.113 -43.083 1.00 42.22 288 VAL A C 1
ATOM 2289 O O . VAL A 1 288 ? -23.906 -13.629 -41.975 1.00 42.22 288 VAL A O 1
ATOM 2292 N N . SER A 1 289 ? -24.420 -13.834 -44.165 1.00 42.44 289 SER A N 1
ATOM 2293 C CA . SER A 1 289 ? -25.697 -13.095 -44.133 1.00 42.44 289 SER A CA 1
ATOM 2294 C C . SER A 1 289 ? -26.845 -14.058 -43.897 1.00 42.44 289 SER A C 1
ATOM 2296 O O . SER A 1 289 ? -26.735 -15.184 -44.434 1.00 42.44 289 SER A O 1
#

Secondary structure (DSSP, 8-state):
--HHHHHHHHHHHHHHHT--SSP-----S-TT---HHHHHHTTSS---EEEE-SSEEEEE-TT-SSTT-EEEEESS---S-TTTS-HHHHHHHHHHHHHHHHHHHHHTT-SEEEEE----SSSS--EEEEEE-----TT-S-TTS------PPPP-SS--S----S--PPP--HHHHHHHHHHHHHHS---------GGGSHHHHHHHHHH-HHHHHHHHHHHHHHHHHHHHHHHHH-EEEE-----TT------SS--------------------S-S--PEEEE--

Foldseek 3Di:
DDPVLLLVLLVLLLVLQVDDDDDQLQADEDPPDPFPVNCVSNVVDDFSWRDDDPFKTKGDDPPDPARPWIKIATSYFDFLPLVPDDPVVSVVSVVVLVVSLVSSCVSQVAPDKDWDRDRPDTGGHIITIGGDDDPPPPDDPPCPDPDPPPDADEDDPDDPPDDDPHHYDDDDDVVVVVVVVVVVCVVVVPPPLDPPPLVVPVVCSVVCCVVPVSNVVVVVVVVVVVVVVCCCCCVVVVWDWDDDDDDPVDPDDDDDDDDPPDDPDPPDDDDDDDDDDDDPDDTDIDRDD

Radius of gyration: 30.0 Å; chains: 1; bounding box: 48×54×87 Å